Protein AF-A0A3E0H744-F1 (afdb_monomer)

Radius of gyration: 17.04 Å; Cα contacts (8 Å, |Δi|>4): 249; chains: 1; bounding box: 47×37×47 Å

Solvent-accessible surface area (backbone atoms only — not comparable to full-atom values): 10037 Å² total; per-residue (Å²): 136,82,76,80,77,44,77,65,79,74,49,50,83,89,60,49,54,34,39,35,40,23,46,35,68,37,51,41,42,25,54,53,41,42,37,47,74,72,72,43,57,48,67,86,68,14,38,41,73,43,59,45,75,36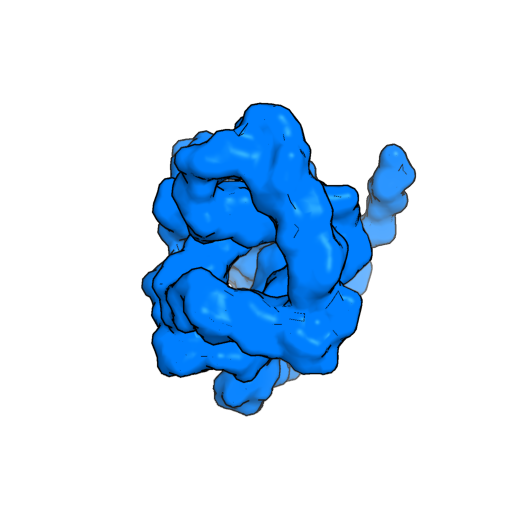,71,89,33,42,48,66,51,44,72,75,43,63,91,42,48,38,36,34,45,42,28,47,91,41,38,69,59,50,50,51,34,35,55,75,54,74,52,59,56,75,32,59,29,88,62,34,68,65,56,44,51,46,65,45,49,32,65,69,52,51,50,50,53,26,50,80,68,73,38,41,70,60,48,56,51,52,45,66,33,84,95,40,47,91,53,60,66,65,61,49,48,50,52,55,37,68,71,38,71,73,49,31,42,52,46,30,35,54,51,47,70,67,44,87,47,77,44,67,41,60,51,54,48,62,73,69,105

Organism: NCBI:txid1045776

Structure (mmCIF, N/CA/C/O backbone):
data_AF-A0A3E0H744-F1
#
_entry.id   AF-A0A3E0H744-F1
#
loop_
_atom_site.group_PDB
_atom_site.id
_atom_site.type_symbol
_atom_site.label_atom_id
_atom_site.label_alt_id
_atom_site.label_comp_id
_atom_site.label_asym_id
_atom_site.label_entity_id
_atom_site.label_seq_id
_atom_site.pdbx_PDB_ins_code
_atom_site.Cartn_x
_atom_site.Cartn_y
_atom_site.Cartn_z
_atom_site.occupancy
_atom_site.B_iso_or_equiv
_atom_site.auth_seq_id
_atom_site.auth_comp_id
_atom_site.auth_asym_id
_atom_site.auth_atom_id
_atom_site.pdbx_PDB_model_num
ATOM 1 N N . MET A 1 1 ? -4.336 21.547 -0.910 1.00 35.50 1 MET A N 1
ATOM 2 C CA . MET A 1 1 ? -5.516 21.685 -0.039 1.00 35.50 1 MET A CA 1
ATOM 3 C C . MET A 1 1 ? -6.537 20.698 -0.571 1.00 35.50 1 MET A C 1
ATOM 5 O O . MET A 1 1 ? -7.281 21.031 -1.480 1.00 35.50 1 MET A O 1
ATOM 9 N N . VAL A 1 2 ? -6.394 19.435 -0.165 1.00 34.59 2 VAL A N 1
ATOM 10 C CA . VAL A 1 2 ? -7.329 18.368 -0.541 1.00 34.59 2 VAL A CA 1
ATOM 11 C C . VAL A 1 2 ? -8.425 18.397 0.511 1.00 34.59 2 VAL A C 1
ATOM 13 O O . VAL A 1 2 ? -8.133 18.572 1.694 1.00 34.59 2 VAL A O 1
ATOM 16 N N . ASP A 1 3 ? -9.651 18.389 0.022 1.00 34.44 3 ASP A N 1
ATOM 17 C CA . ASP A 1 3 ? -10.863 18.762 0.724 1.00 34.44 3 ASP A CA 1
ATOM 18 C C . ASP A 1 3 ? -11.165 17.856 1.921 1.00 34.44 3 ASP A C 1
ATOM 20 O O . ASP A 1 3 ? -10.861 16.666 1.930 1.00 34.44 3 ASP A O 1
ATOM 24 N N . SER A 1 4 ? -11.792 18.458 2.923 1.00 37.69 4 SER A N 1
ATOM 25 C CA . SER A 1 4 ? -12.199 17.859 4.192 1.00 37.69 4 SER A CA 1
ATOM 26 C C . SER A 1 4 ? -13.534 17.123 4.050 1.00 37.69 4 SER A C 1
ATOM 28 O O . SER A 1 4 ? -14.338 17.185 4.977 1.00 37.69 4 SER A O 1
ATOM 30 N N . GLY A 1 5 ? -13.781 16.472 2.902 1.00 40.72 5 GLY A N 1
ATOM 31 C CA . GLY A 1 5 ? -14.849 15.475 2.777 1.00 40.72 5 GLY A CA 1
ATOM 32 C C . GLY A 1 5 ? -14.585 14.441 3.860 1.00 40.72 5 GLY A C 1
ATOM 33 O O . GLY A 1 5 ? -13.510 13.835 3.879 1.00 40.72 5 GLY A O 1
ATOM 34 N N . SER A 1 6 ? -15.421 14.464 4.892 1.00 56.34 6 SER A N 1
ATOM 35 C CA . SER A 1 6 ? -14.963 14.202 6.250 1.00 56.34 6 SER A CA 1
ATOM 36 C C . SER A 1 6 ? -14.603 12.733 6.383 1.00 56.34 6 SER A C 1
ATOM 38 O O . SER A 1 6 ? -15.263 11.869 5.823 1.00 56.34 6 SER A O 1
ATOM 40 N N . VAL A 1 7 ? -13.598 12.428 7.197 1.00 58.78 7 VAL A N 1
ATOM 41 C CA . VAL A 1 7 ? -13.390 11.076 7.741 1.00 58.78 7 VAL A CA 1
ATOM 42 C C . VAL A 1 7 ? -14.719 10.483 8.237 1.00 58.78 7 VAL A C 1
ATOM 44 O O . VAL A 1 7 ? -14.931 9.286 8.113 1.00 58.78 7 VAL A O 1
ATOM 47 N N . ASP A 1 8 ? -15.622 11.335 8.734 1.00 58.66 8 ASP A N 1
ATOM 48 C CA . ASP A 1 8 ? -16.965 10.966 9.184 1.00 58.66 8 ASP A CA 1
ATOM 49 C C . ASP A 1 8 ? -17.905 10.512 8.050 1.00 58.66 8 ASP A C 1
ATOM 51 O O . ASP A 1 8 ? -18.779 9.695 8.302 1.00 58.66 8 ASP A O 1
ATOM 55 N N . ASP A 1 9 ? -17.725 10.972 6.806 1.00 67.81 9 ASP A N 1
ATOM 56 C CA . ASP A 1 9 ? -18.576 10.576 5.669 1.00 67.81 9 ASP A CA 1
ATOM 57 C C . ASP A 1 9 ? -18.296 9.130 5.218 1.00 67.81 9 ASP A C 1
ATOM 59 O O . ASP A 1 9 ? -19.135 8.494 4.583 1.00 67.81 9 ASP A O 1
ATOM 63 N N . LEU A 1 10 ? -17.108 8.608 5.545 1.00 72.50 10 LEU A N 1
ATOM 64 C CA . LEU A 1 10 ? -16.707 7.221 5.284 1.00 72.50 10 LEU A CA 1
ATOM 65 C C . LEU A 1 10 ? -17.071 6.274 6.434 1.00 72.50 10 LEU A C 1
ATOM 67 O O . LEU A 1 10 ? -17.021 5.058 6.257 1.00 72.50 10 LEU A O 1
ATOM 71 N N . LEU A 1 11 ? -17.392 6.814 7.612 1.00 84.38 11 LEU A N 1
ATOM 72 C CA . LEU A 1 11 ? -17.587 6.046 8.836 1.00 84.38 11 LEU A CA 1
ATOM 73 C C . LEU A 1 11 ? -19.053 6.056 9.247 1.00 84.38 11 LEU A C 1
ATOM 75 O O . LEU A 1 11 ? -19.547 6.989 9.877 1.00 84.38 11 LEU A O 1
ATOM 79 N N . ASP A 1 12 ? -19.729 4.951 8.972 1.00 87.88 12 ASP A N 1
ATOM 80 C CA . ASP A 1 12 ? -21.012 4.663 9.595 1.00 87.88 12 ASP A CA 1
ATOM 81 C C . ASP A 1 12 ? -20.758 4.181 11.031 1.00 87.88 12 ASP A C 1
ATOM 83 O O . ASP A 1 12 ? -20.138 3.135 11.227 1.00 87.88 12 ASP A O 1
ATOM 87 N N . ARG A 1 13 ? -21.196 4.941 12.043 1.00 84.88 13 ARG A N 1
ATOM 88 C CA . ARG A 1 13 ? -20.961 4.600 13.459 1.00 84.88 13 ARG A CA 1
ATOM 89 C C . ARG A 1 13 ? -21.662 3.318 13.906 1.00 84.88 13 ARG A C 1
ATOM 91 O O . ARG A 1 13 ? -21.194 2.705 14.862 1.00 84.88 13 ARG A O 1
ATOM 98 N N . ASP A 1 14 ? -22.731 2.918 13.226 1.00 86.00 14 ASP A N 1
ATOM 99 C CA . ASP A 1 14 ? -23.487 1.714 13.567 1.00 86.00 14 ASP A CA 1
ATOM 100 C C . ASP A 1 14 ? -22.965 0.486 12.803 1.00 86.00 14 ASP A C 1
ATOM 102 O O . ASP A 1 14 ? -23.022 -0.633 13.320 1.00 86.00 14 ASP A O 1
ATOM 106 N N . ALA A 1 15 ? -22.419 0.677 11.595 1.00 90.62 15 ALA A N 1
ATOM 107 C CA . ALA A 1 15 ? -21.918 -0.419 10.758 1.00 90.62 15 ALA A CA 1
ATOM 108 C C . ALA A 1 15 ? -20.392 -0.631 10.823 1.00 90.62 15 ALA A C 1
ATOM 110 O O . ALA A 1 15 ? -19.914 -1.747 10.598 1.00 90.62 15 ALA A O 1
ATOM 111 N N . THR A 1 16 ? -19.608 0.404 11.138 1.00 95.06 16 THR A N 1
ATOM 112 C CA . THR A 1 16 ? -18.140 0.323 11.148 1.00 95.06 16 THR A CA 1
ATOM 113 C C . THR A 1 16 ? -17.639 -0.321 12.433 1.00 95.06 16 THR A C 1
ATOM 115 O O . THR A 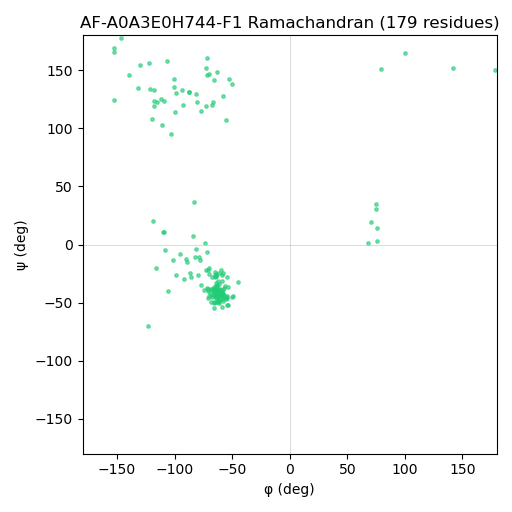1 16 ? -17.869 0.163 13.539 1.00 95.06 16 THR A O 1
ATOM 118 N N . ARG A 1 17 ? -16.887 -1.410 12.281 1.00 93.88 17 ARG A N 1
ATOM 119 C CA . ARG A 1 17 ? -16.310 -2.205 13.371 1.00 93.88 17 ARG A CA 1
ATOM 120 C C . ARG A 1 17 ? -14.810 -1.974 13.504 1.00 93.88 17 ARG A C 1
ATOM 122 O O . ARG A 1 17 ? -14.300 -1.911 14.624 1.00 93.88 17 ARG A O 1
ATOM 129 N N . VAL A 1 18 ? -14.111 -1.861 12.374 1.00 95.56 18 VAL A N 1
ATOM 130 C CA . VAL A 1 18 ? -12.652 -1.719 12.310 1.00 95.56 18 VAL A CA 1
ATOM 131 C C . VAL A 1 18 ? -12.285 -0.576 11.374 1.00 95.56 18 VAL A C 1
ATOM 133 O O . VAL A 1 18 ? -12.802 -0.492 10.262 1.00 95.56 18 VAL A O 1
ATOM 136 N N . VAL A 1 19 ? -11.351 0.272 11.804 1.00 95.75 19 VAL A N 1
ATOM 137 C CA . VAL A 1 19 ? -10.722 1.270 10.935 1.00 95.75 19 VAL A CA 1
ATOM 138 C C . VAL A 1 19 ? -9.242 0.940 10.794 1.00 95.75 19 VAL A C 1
ATOM 140 O O . VAL A 1 19 ? -8.517 0.858 11.787 1.00 95.75 19 VAL A O 1
ATOM 143 N N . VAL A 1 20 ? -8.795 0.756 9.555 1.00 96.81 20 VAL A N 1
ATOM 144 C CA . VAL A 1 20 ? -7.390 0.534 9.214 1.00 96.81 20 VAL A CA 1
ATOM 145 C C . VAL A 1 20 ? -6.797 1.844 8.716 1.00 96.81 20 VAL A C 1
ATOM 147 O O . VAL A 1 20 ? -7.173 2.339 7.657 1.00 96.81 20 VAL A O 1
ATOM 150 N N . LEU A 1 21 ? -5.858 2.403 9.468 1.00 95.56 21 LEU A N 1
ATOM 151 C CA . LEU A 1 21 ? -5.129 3.604 9.081 1.00 95.56 21 LEU A CA 1
ATOM 152 C C . LEU A 1 21 ? -3.988 3.236 8.131 1.00 95.56 21 LEU A C 1
ATOM 154 O O . LEU A 1 21 ? -3.183 2.352 8.433 1.00 95.56 21 LEU A O 1
ATOM 158 N N . VAL A 1 22 ? -3.908 3.938 7.004 1.00 95.69 22 VAL A N 1
ATOM 159 C CA . VAL A 1 22 ? -2.837 3.780 6.009 1.00 95.69 22 VAL A CA 1
ATOM 160 C C . VAL A 1 22 ? -2.246 5.141 5.646 1.00 95.69 22 VAL A C 1
ATOM 162 O O . VAL A 1 22 ? -2.931 6.158 5.780 1.00 95.69 22 VAL A O 1
ATOM 165 N N . GLU A 1 23 ? -0.992 5.202 5.191 1.00 91.12 23 GLU A N 1
ATOM 166 C CA . GLU A 1 23 ? -0.334 6.481 4.883 1.00 91.12 23 GLU A CA 1
ATOM 167 C C . GLU A 1 23 ? -1.064 7.215 3.749 1.00 91.12 23 GLU A C 1
ATOM 169 O O . GLU A 1 23 ? -1.406 8.401 3.875 1.00 91.12 23 GLU A O 1
ATOM 174 N N . GLY A 1 24 ? -1.358 6.494 2.661 1.00 92.31 24 GLY A N 1
ATOM 175 C CA . GLY A 1 24 ? -1.934 7.069 1.453 1.00 92.31 24 GLY A CA 1
ATOM 176 C C . GLY A 1 24 ? -2.897 6.164 0.684 1.00 92.31 24 GLY A C 1
ATOM 177 O O . GLY A 1 24 ? -3.145 5.006 1.001 1.00 92.31 24 GLY A O 1
ATOM 178 N N . ILE A 1 25 ? -3.442 6.727 -0.396 1.00 94.44 25 ILE A N 1
ATOM 179 C CA . ILE A 1 25 ? -4.429 6.054 -1.257 1.00 94.44 25 ILE A CA 1
ATOM 180 C C . ILE A 1 25 ? -3.815 4.832 -1.969 1.00 94.44 25 ILE A C 1
ATOM 182 O O . ILE A 1 25 ? -4.527 3.883 -2.278 1.00 94.44 25 ILE A O 1
ATOM 186 N N . SER A 1 26 ? -2.501 4.815 -2.229 1.00 95.81 26 SER A N 1
ATOM 187 C CA . SER A 1 26 ? -1.825 3.633 -2.795 1.00 95.81 26 SER A CA 1
ATOM 188 C C . SER A 1 26 ? -1.960 2.420 -1.889 1.00 95.81 26 SER A C 1
ATOM 190 O O . SER A 1 26 ? -2.240 1.323 -2.366 1.00 95.81 26 SER A O 1
ATOM 192 N N . ASP A 1 27 ? -1.823 2.638 -0.589 1.00 96.69 27 ASP A N 1
ATOM 193 C CA . ASP A 1 27 ? -1.840 1.577 0.406 1.00 96.69 27 ASP A CA 1
ATOM 194 C C . ASP A 1 27 ? -3.264 1.081 0.611 1.00 96.69 27 ASP A C 1
ATOM 196 O O . ASP A 1 27 ? -3.491 -0.125 0.657 1.00 96.69 27 ASP A O 1
ATOM 200 N N . GLN A 1 28 ? -4.236 2.001 0.612 1.00 97.44 28 GLN A N 1
ATOM 201 C CA . GLN A 1 28 ? -5.653 1.647 0.569 1.00 97.44 28 GLN A CA 1
ATOM 202 C C . GLN A 1 28 ? -5.948 0.724 -0.616 1.00 97.44 28 GLN A C 1
ATOM 204 O O . GLN A 1 28 ? -6.498 -0.361 -0.433 1.00 97.44 28 GLN A O 1
ATOM 209 N N . VAL A 1 29 ? -5.526 1.122 -1.820 1.00 98.00 29 VAL A N 1
ATOM 210 C CA . VAL A 1 29 ? -5.734 0.331 -3.038 1.00 98.00 29 VAL A CA 1
ATOM 211 C C . VAL A 1 29 ? -5.094 -1.051 -2.920 1.00 98.00 29 VAL A C 1
ATOM 213 O O . VAL A 1 29 ? -5.701 -2.031 -3.352 1.00 98.00 29 VAL A O 1
ATOM 216 N N . ALA A 1 30 ? -3.893 -1.156 -2.349 1.00 98.12 30 ALA A N 1
ATOM 217 C CA . ALA A 1 30 ? -3.235 -2.441 -2.137 1.00 98.12 30 ALA A CA 1
ATOM 218 C C . ALA A 1 30 ? -4.024 -3.327 -1.156 1.00 98.12 30 ALA A C 1
ATOM 220 O O . ALA A 1 30 ? -4.341 -4.469 -1.489 1.00 98.12 30 ALA A O 1
ATOM 221 N N . VAL A 1 31 ? -4.418 -2.802 0.008 1.00 98.38 31 VAL A N 1
ATOM 222 C CA . VAL A 1 31 ? -5.174 -3.562 1.020 1.00 98.38 31 VAL A CA 1
ATOM 223 C C . VAL A 1 31 ? -6.519 -4.042 0.471 1.00 98.38 31 VAL A C 1
ATOM 225 O O . VAL A 1 31 ? -6.834 -5.228 0.574 1.00 98.38 31 VAL A O 1
ATOM 228 N N . GLU A 1 32 ? -7.285 -3.160 -0.173 1.00 98.25 32 GLU A N 1
ATOM 229 C CA . GLU A 1 32 ? -8.580 -3.505 -0.775 1.00 98.25 32 GLU A CA 1
ATOM 230 C C . GLU A 1 32 ? -8.430 -4.532 -1.904 1.00 98.25 32 GLU A C 1
ATOM 232 O O . GLU A 1 32 ? -9.208 -5.483 -1.997 1.00 98.25 32 GLU A O 1
ATOM 237 N N . THR A 1 33 ? -7.403 -4.380 -2.749 1.00 98.50 33 THR A N 1
ATOM 238 C CA . THR A 1 33 ? -7.120 -5.339 -3.828 1.00 98.50 33 THR A CA 1
ATOM 239 C C . THR A 1 33 ? -6.786 -6.713 -3.263 1.00 98.50 33 THR A C 1
ATOM 241 O O . THR A 1 33 ? -7.268 -7.724 -3.777 1.00 98.50 33 THR A O 1
ATOM 244 N N . LEU A 1 34 ? -5.986 -6.763 -2.197 1.00 98.31 34 LEU A N 1
ATOM 245 C CA . LEU A 1 34 ? -5.625 -8.020 -1.562 1.00 98.31 34 LEU A CA 1
ATOM 246 C C . LEU A 1 34 ? -6.839 -8.682 -0.898 1.00 98.31 34 LEU A C 1
ATOM 248 O O . LEU A 1 34 ? -7.063 -9.872 -1.101 1.00 98.31 34 LEU A O 1
ATOM 252 N N . ALA A 1 35 ? -7.655 -7.924 -0.164 1.00 98.00 35 ALA A N 1
ATOM 253 C CA . ALA A 1 35 ? -8.873 -8.444 0.453 1.00 98.00 35 ALA A CA 1
ATOM 254 C C . ALA A 1 35 ? -9.840 -9.023 -0.594 1.00 98.00 35 ALA A C 1
ATOM 256 O O . ALA A 1 35 ? -10.273 -10.170 -0.464 1.00 98.00 35 ALA A O 1
ATOM 257 N N . ALA A 1 36 ? -10.082 -8.293 -1.688 1.00 97.44 36 ALA A N 1
ATOM 258 C CA . ALA A 1 36 ? -10.923 -8.763 -2.787 1.00 97.44 36 ALA A CA 1
ATOM 259 C C . ALA A 1 36 ? -10.374 -10.046 -3.435 1.00 97.44 36 ALA A C 1
ATOM 261 O O . ALA A 1 36 ? -11.138 -10.957 -3.755 1.00 97.44 36 ALA A O 1
ATOM 262 N N . ARG A 1 37 ? -9.046 -10.167 -3.577 1.00 95.75 37 ARG A N 1
ATOM 263 C CA . ARG A 1 37 ? -8.397 -11.397 -4.059 1.00 95.75 37 ARG A CA 1
ATOM 264 C C . ARG A 1 37 ? -8.646 -12.592 -3.130 1.00 95.75 37 ARG A C 1
ATOM 266 O O . ARG A 1 37 ? -8.743 -13.719 -3.608 1.00 95.75 37 ARG A O 1
ATOM 273 N N . HIS A 1 38 ? -8.793 -12.349 -1.830 1.00 95.56 38 HIS A N 1
ATOM 274 C CA . HIS A 1 38 ? -9.191 -13.355 -0.842 1.00 95.56 38 HIS A CA 1
ATOM 275 C C . HIS A 1 38 ? -10.712 -13.565 -0.743 1.00 95.56 38 HIS A C 1
ATOM 277 O O . HIS A 1 38 ? -11.163 -14.297 0.136 1.00 95.56 38 HIS A O 1
ATOM 283 N N . GLY A 1 39 ? -11.505 -12.952 -1.629 1.00 96.94 39 GLY A N 1
ATOM 284 C CA . GLY A 1 39 ? -12.965 -13.056 -1.616 1.00 96.94 39 GLY A CA 1
ATOM 285 C C . GLY A 1 39 ? -13.627 -12.324 -0.448 1.00 96.94 39 GLY A C 1
ATOM 286 O O . GLY A 1 39 ? -14.768 -12.637 -0.115 1.00 96.94 39 GLY A O 1
ATOM 287 N N . ARG A 1 40 ? -12.917 -11.381 0.183 1.00 97.50 40 ARG A N 1
ATOM 288 C CA . ARG A 1 40 ? -13.422 -10.569 1.293 1.00 97.50 40 ARG A CA 1
ATOM 289 C C . ARG A 1 40 ? -14.001 -9.260 0.780 1.00 97.50 40 ARG A C 1
ATOM 291 O O . ARG A 1 40 ? -13.360 -8.558 -0.005 1.00 97.50 40 ARG A O 1
ATOM 298 N N . ASP A 1 41 ? -15.186 -8.925 1.271 1.00 96.44 41 ASP A N 1
ATOM 299 C CA . ASP A 1 41 ? -15.802 -7.614 1.092 1.00 96.44 41 ASP A CA 1
ATOM 300 C C . ASP A 1 41 ? -15.642 -6.841 2.401 1.00 96.44 41 ASP A C 1
ATOM 302 O O . ASP A 1 41 ? -16.424 -6.991 3.338 1.00 96.44 41 ASP A O 1
ATOM 306 N N . LEU A 1 42 ? -14.587 -6.026 2.466 1.00 96.38 42 LEU A N 1
ATOM 307 C CA . LEU A 1 42 ? -14.240 -5.268 3.667 1.00 96.38 42 LEU A CA 1
ATOM 308 C C . LEU A 1 42 ? -15.384 -4.357 4.130 1.00 96.38 42 LEU A C 1
ATOM 310 O O . LEU A 1 42 ? -15.631 -4.258 5.329 1.00 96.38 42 LEU A O 1
ATOM 314 N N . ALA A 1 43 ? -16.124 -3.744 3.202 1.00 93.94 43 ALA A N 1
ATOM 315 C CA . ALA A 1 43 ? -17.238 -2.874 3.559 1.00 93.94 43 ALA A CA 1
ATOM 316 C C . ALA A 1 43 ? -18.383 -3.678 4.193 1.00 93.94 43 ALA A C 1
ATOM 318 O O . ALA A 1 43 ? -18.905 -3.282 5.236 1.00 93.94 43 ALA A O 1
ATOM 319 N N . ALA A 1 44 ? -18.724 -4.840 3.623 1.00 95.12 44 ALA A N 1
ATOM 320 C CA . ALA A 1 44 ? -19.719 -5.746 4.205 1.00 95.12 44 ALA A CA 1
ATOM 321 C C . ALA A 1 44 ? -19.279 -6.332 5.563 1.00 95.12 44 ALA A C 1
ATOM 323 O O . ALA A 1 44 ? -20.118 -6.671 6.399 1.00 95.12 44 ALA A O 1
ATOM 324 N N . GLU A 1 45 ? -17.971 -6.425 5.805 1.00 96.19 45 GLU A N 1
ATOM 325 C CA . GLU A 1 45 ? -17.381 -6.842 7.083 1.00 96.19 45 GLU A CA 1
ATOM 326 C C . GLU A 1 45 ? -17.303 -5.700 8.123 1.00 96.19 45 GLU A C 1
ATOM 328 O O . GLU A 1 45 ? -16.930 -5.933 9.277 1.00 96.19 45 GLU A O 1
ATOM 333 N N . GLY A 1 46 ? -17.694 -4.473 7.754 1.00 96.38 46 GLY A N 1
ATOM 334 C CA . GLY A 1 46 ? -17.630 -3.292 8.621 1.00 96.38 46 GLY A CA 1
ATOM 335 C C . GLY A 1 46 ? -16.209 -2.747 8.792 1.00 96.38 46 GLY A C 1
ATOM 336 O O . GLY A 1 46 ? -15.863 -2.232 9.857 1.00 96.38 46 GLY A O 1
ATOM 337 N N . VAL A 1 47 ? -15.364 -2.902 7.775 1.00 97.38 47 VAL A N 1
ATOM 338 C CA . VAL A 1 47 ? -13.957 -2.494 7.771 1.00 97.38 47 VAL A CA 1
ATOM 339 C C . VAL A 1 47 ? -13.782 -1.302 6.839 1.00 97.38 47 VAL A C 1
ATOM 341 O O . VAL A 1 47 ? -14.071 -1.382 5.646 1.00 97.38 47 VAL A O 1
ATOM 344 N N . VAL A 1 48 ? -13.251 -0.206 7.376 1.00 97.00 48 VAL A N 1
ATOM 345 C CA . VAL A 1 48 ? -12.942 1.006 6.609 1.00 97.00 48 VAL A CA 1
ATOM 346 C C . VAL A 1 48 ? -11.433 1.189 6.535 1.00 97.00 48 VAL A C 1
ATOM 348 O O . VAL A 1 48 ? -10.755 1.243 7.561 1.00 97.00 48 VAL A O 1
ATOM 351 N N . ILE A 1 49 ? -10.898 1.306 5.319 1.00 96.50 49 ILE A N 1
ATOM 352 C CA . ILE A 1 49 ? -9.494 1.655 5.092 1.00 96.50 49 ILE A CA 1
ATOM 353 C C . ILE A 1 49 ? -9.392 3.173 4.920 1.00 96.50 49 ILE A C 1
ATOM 355 O O . ILE A 1 49 ? -10.006 3.740 4.018 1.00 96.50 49 ILE A O 1
ATOM 359 N N . LEU A 1 50 ? -8.632 3.836 5.790 1.00 94.94 50 LEU A N 1
ATOM 360 C CA . LEU A 1 50 ? -8.577 5.292 5.885 1.00 94.94 50 LEU A CA 1
ATOM 361 C C . LEU A 1 50 ? -7.160 5.828 5.615 1.00 94.94 50 LEU A C 1
ATOM 363 O O . LEU A 1 50 ? -6.290 5.717 6.485 1.00 94.94 50 LEU A O 1
ATOM 367 N N . PRO A 1 51 ? -6.923 6.474 4.457 1.00 93.06 51 PRO A N 1
ATOM 368 C CA . PRO A 1 51 ? -5.695 7.222 4.199 1.00 93.06 51 PRO A CA 1
ATOM 369 C C . PRO A 1 51 ? -5.581 8.453 5.105 1.00 93.06 51 PRO A C 1
ATOM 371 O O . PRO A 1 51 ? -6.443 9.333 5.072 1.00 93.06 51 PRO A O 1
ATOM 374 N N . VAL A 1 52 ? -4.503 8.554 5.887 1.00 89.06 52 VAL A N 1
ATOM 375 C CA . VAL A 1 52 ? -4.304 9.661 6.847 1.00 89.06 52 VAL A CA 1
ATOM 376 C C . VAL A 1 52 ? -3.453 10.815 6.307 1.00 89.06 52 VAL A C 1
ATOM 378 O O . VAL A 1 52 ? -3.361 11.862 6.950 1.00 89.06 52 VAL A O 1
ATOM 381 N N . GLY A 1 53 ? -2.851 10.658 5.122 1.00 79.12 53 GLY A N 1
ATOM 382 C CA . GLY A 1 53 ? -2.053 11.701 4.472 1.00 79.12 53 GLY A CA 1
ATOM 383 C C . GLY A 1 53 ? -0.673 11.912 5.106 1.00 79.12 53 GLY A C 1
ATOM 384 O O . GLY A 1 53 ? -0.197 13.049 5.148 1.00 79.12 53 GLY A O 1
ATOM 385 N N . GLY A 1 54 ? -0.052 10.833 5.599 1.00 69.56 54 GLY A N 1
ATOM 386 C CA . GLY A 1 54 ? 1.280 10.816 6.224 1.00 69.56 54 GLY A CA 1
ATOM 387 C C . GLY A 1 54 ? 1.286 10.807 7.761 1.00 69.56 54 GLY A C 1
ATOM 388 O O . GLY A 1 54 ? 0.292 11.156 8.412 1.00 69.56 54 GLY A O 1
ATOM 389 N N . ALA A 1 55 ? 2.438 10.476 8.366 1.00 64.06 55 ALA A N 1
ATOM 390 C CA . ALA A 1 55 ? 2.592 10.339 9.825 1.00 64.06 55 ALA A CA 1
ATOM 391 C C . ALA A 1 55 ? 2.156 11.560 10.651 1.00 64.06 55 ALA A C 1
ATOM 393 O O . ALA A 1 55 ? 1.723 11.418 11.793 1.00 64.06 55 ALA A O 1
ATOM 394 N N . HIS A 1 56 ? 2.225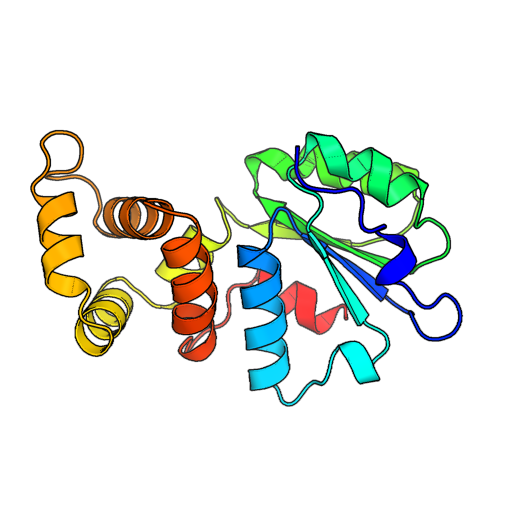 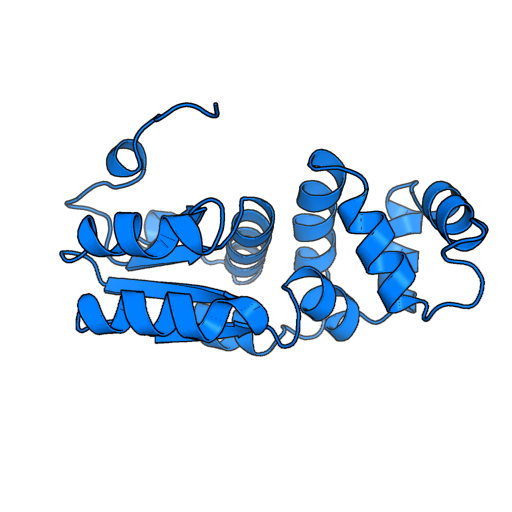12.774 10.101 1.00 67.00 56 HIS A N 1
ATOM 395 C CA . HIS A 1 56 ? 1.827 13.985 10.829 1.00 67.00 56 HIS A CA 1
ATOM 396 C C . HIS A 1 56 ? 0.304 14.076 11.054 1.00 67.00 56 HIS A C 1
ATOM 398 O O . HIS A 1 56 ? -0.139 14.781 11.963 1.00 67.00 56 HIS A O 1
ATOM 404 N N . GLY A 1 57 ? -0.498 13.348 10.266 1.00 76.06 57 GLY A N 1
ATOM 405 C CA . GLY A 1 57 ? -1.952 13.271 10.416 1.00 76.06 57 GLY A CA 1
ATOM 406 C C . GLY A 1 57 ? -2.416 12.206 11.411 1.00 76.06 57 GLY A C 1
ATOM 407 O O . GLY A 1 57 ? -3.463 12.381 12.039 1.00 76.06 57 GLY A O 1
ATOM 408 N N . VAL A 1 58 ? -1.636 11.134 11.607 1.00 86.19 58 VAL A N 1
ATOM 409 C CA . VAL A 1 58 ? -2.099 9.907 12.284 1.00 86.19 58 VAL A CA 1
ATOM 410 C C . VAL A 1 58 ? -2.689 10.176 13.668 1.00 86.19 58 VAL A C 1
ATOM 412 O O . VAL A 1 58 ? -3.789 9.724 13.971 1.00 86.19 58 VAL A O 1
ATOM 415 N N . ARG A 1 59 ? -2.038 11.021 14.476 1.00 87.62 59 ARG A N 1
ATOM 416 C CA . ARG A 1 59 ? -2.500 11.355 15.831 1.00 87.62 59 ARG A CA 1
ATOM 417 C C . ARG A 1 59 ? -3.879 12.016 15.840 1.00 87.62 59 ARG A C 1
ATOM 419 O O . ARG A 1 59 ? -4.716 11.675 16.670 1.00 87.62 59 ARG A O 1
ATOM 426 N N . ARG A 1 60 ? -4.129 12.943 14.910 1.00 87.12 60 ARG A N 1
ATOM 427 C CA . ARG A 1 60 ? -5.427 13.626 14.776 1.00 87.12 60 ARG A CA 1
ATOM 428 C C . ARG A 1 60 ? -6.532 12.636 14.420 1.00 87.12 60 ARG A C 1
ATOM 430 O O . ARG A 1 60 ? -7.639 12.773 14.929 1.00 87.12 60 ARG A O 1
ATOM 437 N N . HIS A 1 61 ? -6.243 11.683 13.537 1.00 89.31 61 HIS A N 1
ATOM 438 C CA . HIS A 1 61 ? -7.208 10.654 13.156 1.00 89.31 61 HIS A CA 1
ATOM 439 C C . HIS A 1 61 ? -7.480 9.707 14.323 1.00 89.31 61 HIS A C 1
ATOM 441 O O . HIS A 1 61 ? -8.634 9.544 14.697 1.00 89.31 61 HIS A O 1
ATOM 447 N N . VAL A 1 62 ? -6.439 9.187 14.976 1.00 89.88 62 VAL A N 1
ATOM 448 C CA . VAL A 1 62 ? -6.581 8.284 16.127 1.00 89.88 62 VAL A CA 1
ATOM 449 C C . VAL A 1 62 ? -7.450 8.895 17.236 1.00 89.88 62 VAL A C 1
ATOM 451 O O . VAL A 1 62 ? -8.387 8.253 17.701 1.00 89.88 62 VAL A O 1
ATOM 454 N N . GLN A 1 63 ? -7.228 10.163 17.598 1.00 89.12 63 GLN A N 1
ATOM 455 C CA . GLN A 1 63 ? -8.022 10.852 18.629 1.00 89.12 63 GLN A CA 1
ATOM 456 C C . GLN A 1 63 ? -9.518 10.972 18.302 1.00 89.12 63 GLN A C 1
ATOM 458 O O . GLN A 1 63 ? -10.332 11.119 19.209 1.00 89.12 63 GLN A O 1
ATOM 463 N N . ARG A 1 64 ? -9.893 10.932 17.020 1.00 88.19 64 ARG A N 1
ATOM 464 C CA . ARG A 1 64 ? -11.293 11.019 16.573 1.00 88.19 64 ARG A CA 1
ATOM 465 C C . ARG A 1 64 ? -11.973 9.661 16.465 1.00 88.19 64 ARG A C 1
ATOM 467 O O . ARG A 1 64 ? -13.188 9.610 16.318 1.00 88.19 64 ARG A O 1
ATOM 474 N N . LEU A 1 65 ? -11.192 8.586 16.522 1.00 90.19 65 LEU A N 1
ATOM 475 C CA . LEU A 1 65 ? -11.631 7.227 16.223 1.00 90.19 65 LEU A CA 1
ATOM 476 C C . LEU A 1 65 ? -11.486 6.287 17.425 1.00 90.19 65 LEU A C 1
ATOM 478 O O . LEU A 1 65 ? -11.469 5.074 17.258 1.00 90.19 65 LEU A O 1
ATOM 482 N N . LEU A 1 66 ? -11.401 6.846 18.635 1.00 88.50 66 LEU A N 1
ATOM 483 C CA . LEU A 1 66 ? -11.246 6.098 19.889 1.00 88.50 66 LEU A CA 1
ATOM 484 C C . LEU A 1 66 ? -12.393 5.111 20.162 1.00 88.50 66 LEU A C 1
ATOM 486 O O . LEU A 1 66 ? -12.211 4.154 20.911 1.00 88.50 66 LEU A O 1
ATOM 490 N N . ASP A 1 67 ? -13.553 5.338 19.546 1.00 87.81 67 ASP A N 1
ATOM 491 C CA . ASP A 1 67 ? -14.730 4.474 19.661 1.00 87.81 67 ASP A CA 1
ATOM 492 C C . ASP A 1 67 ? -14.625 3.203 18.794 1.00 87.81 67 ASP A C 1
ATOM 494 O O . ASP A 1 67 ? -15.405 2.268 18.975 1.00 87.81 67 ASP A O 1
ATOM 498 N N . PHE A 1 68 ? -13.663 3.144 17.866 1.00 90.69 68 PHE A N 1
ATOM 499 C CA . PHE A 1 68 ? -13.488 2.037 16.926 1.00 90.69 68 PHE A CA 1
ATOM 500 C C . PHE A 1 68 ? -12.287 1.159 17.284 1.00 90.69 68 PHE A C 1
ATOM 502 O O . PHE A 1 68 ? -11.327 1.587 17.930 1.00 90.69 68 PHE A O 1
ATOM 509 N N . ARG A 1 69 ? -12.294 -0.090 16.804 1.00 93.50 69 ARG A N 1
ATOM 510 C CA . ARG A 1 69 ? -11.078 -0.909 16.789 1.00 93.50 69 ARG A CA 1
ATOM 511 C C . ARG A 1 69 ? -10.147 -0.368 15.707 1.00 93.50 69 ARG A C 1
ATOM 513 O O . ARG A 1 69 ? -10.504 -0.377 14.531 1.00 93.50 69 ARG A O 1
ATOM 520 N N . LEU A 1 70 ? -8.960 0.072 16.106 1.00 94.81 70 LEU A N 1
ATOM 521 C CA . LEU A 1 70 ? -7.972 0.626 15.186 1.00 94.81 70 LEU A CA 1
ATOM 522 C C . LEU A 1 70 ? -6.901 -0.405 14.841 1.00 94.81 70 LEU A C 1
ATOM 524 O O . LEU A 1 70 ? -6.361 -1.075 15.720 1.00 94.81 70 LEU A O 1
ATOM 528 N N . LEU A 1 71 ? -6.571 -0.482 13.559 1.00 97.00 71 LEU A N 1
ATOM 529 C CA . LEU A 1 71 ? -5.366 -1.119 13.039 1.00 97.00 71 LEU A CA 1
ATOM 530 C C . LEU A 1 71 ? -4.595 -0.069 12.238 1.00 97.00 71 LEU A C 1
ATOM 532 O O . LEU A 1 71 ? -5.186 0.891 11.743 1.00 97.00 71 LEU A O 1
ATOM 536 N N . ALA A 1 72 ? -3.291 -0.242 12.080 1.00 96.12 72 ALA A N 1
ATOM 537 C CA . ALA A 1 72 ? -2.500 0.611 11.204 1.00 96.12 72 ALA A CA 1
ATOM 538 C C . ALA A 1 72 ? -1.467 -0.204 10.434 1.00 96.12 72 ALA A C 1
ATOM 540 O O . ALA A 1 72 ? -0.896 -1.151 10.974 1.00 96.12 72 ALA A O 1
ATOM 541 N N . ILE A 1 73 ? -1.193 0.199 9.198 1.00 96.81 73 ILE A N 1
ATOM 542 C CA . ILE A 1 73 ? -0.001 -0.218 8.462 1.00 96.81 73 ILE A CA 1
ATOM 543 C C . ILE A 1 73 ? 0.802 1.025 8.082 1.00 96.81 73 ILE A C 1
ATOM 545 O O . ILE A 1 73 ? 0.227 2.027 7.655 1.00 96.81 73 ILE A O 1
ATOM 549 N N . CYS A 1 74 ? 2.116 0.987 8.294 1.00 95.88 74 CYS A N 1
ATOM 550 C CA . CYS A 1 74 ? 2.990 2.124 8.018 1.00 95.88 74 CYS A CA 1
ATOM 551 C C . CYS A 1 74 ? 4.422 1.707 7.684 1.00 95.88 74 CYS A C 1
ATOM 553 O O . CYS A 1 74 ? 4.848 0.578 7.931 1.00 95.88 74 CYS A O 1
ATOM 555 N N . ASP A 1 75 ? 5.189 2.671 7.201 1.00 95.50 75 ASP A N 1
ATOM 556 C CA . ASP A 1 75 ? 6.605 2.527 6.892 1.00 95.50 75 ASP A CA 1
ATOM 557 C C . ASP A 1 75 ? 7.466 2.449 8.163 1.00 95.50 75 ASP A C 1
ATOM 559 O O . ASP A 1 75 ? 7.148 3.054 9.195 1.00 95.50 75 ASP A O 1
ATOM 563 N N . ALA A 1 76 ? 8.617 1.768 8.094 1.00 96.19 76 ALA A N 1
ATOM 564 C CA . ALA A 1 76 ? 9.555 1.671 9.219 1.00 96.19 76 ALA A CA 1
ATOM 565 C C . ALA A 1 76 ? 10.007 3.042 9.745 1.00 96.19 76 ALA A C 1
ATOM 567 O O . ALA A 1 76 ? 10.164 3.228 10.954 1.00 96.19 76 ALA A O 1
ATOM 568 N N . GLY A 1 77 ? 10.176 4.023 8.851 1.00 94.06 77 GLY A N 1
ATOM 569 C CA . GLY A 1 77 ? 10.538 5.394 9.226 1.00 94.06 77 GLY A CA 1
ATOM 570 C C . GLY A 1 77 ? 9.469 6.104 10.067 1.00 94.06 77 GLY A C 1
ATOM 571 O O . GLY A 1 77 ? 9.794 6.968 10.885 1.00 94.06 77 GLY A O 1
ATOM 572 N N . GLU A 1 78 ? 8.204 5.711 9.914 1.00 93.06 78 GLU A N 1
ATOM 573 C CA . GLU A 1 78 ? 7.047 6.318 10.578 1.00 93.06 78 GLU A CA 1
ATOM 574 C C . GLU A 1 78 ? 6.547 5.516 11.790 1.00 93.06 78 GLU A C 1
ATOM 576 O O . GLU A 1 78 ? 5.798 6.049 12.614 1.00 93.06 78 GLU A O 1
ATOM 581 N N . ALA A 1 79 ? 7.001 4.267 11.947 1.00 94.06 79 ALA A N 1
ATOM 582 C CA . ALA A 1 79 ? 6.512 3.318 12.947 1.00 94.06 79 ALA A CA 1
ATOM 583 C C . ALA A 1 79 ? 6.437 3.899 14.364 1.00 94.06 79 ALA A C 1
ATOM 585 O O . ALA A 1 79 ? 5.422 3.748 15.041 1.00 94.06 79 ALA A O 1
ATOM 586 N N . HIS A 1 80 ? 7.465 4.631 14.801 1.00 93.12 80 HIS A N 1
ATOM 587 C CA . HIS A 1 80 ? 7.489 5.224 16.140 1.00 93.12 80 HIS A CA 1
ATOM 588 C C . HIS A 1 80 ? 6.374 6.265 16.360 1.00 93.12 80 HIS A C 1
ATOM 590 O O . HIS A 1 80 ? 5.814 6.350 17.455 1.00 93.12 80 HIS A O 1
ATOM 596 N N . VAL A 1 81 ? 6.036 7.057 15.334 1.00 91.94 81 VAL A N 1
ATOM 597 C CA . VAL A 1 81 ? 4.971 8.070 15.404 1.00 91.94 81 VAL A CA 1
ATOM 598 C C . VAL A 1 81 ? 3.613 7.383 15.467 1.00 91.94 81 VAL A C 1
ATOM 600 O O . VAL A 1 81 ? 2.788 7.727 16.316 1.00 91.94 81 VAL A O 1
ATOM 603 N N . VAL A 1 82 ? 3.403 6.389 14.601 1.00 93.12 82 VAL A N 1
ATOM 604 C CA . VAL A 1 82 ? 2.145 5.641 14.509 1.00 93.12 82 VAL A CA 1
ATOM 605 C C . VAL A 1 82 ? 1.902 4.842 15.788 1.00 93.12 82 VAL A C 1
ATOM 607 O O . VAL A 1 82 ? 0.851 4.991 16.402 1.00 93.12 82 VAL A O 1
ATOM 610 N N . GLN A 1 83 ? 2.891 4.082 16.266 1.00 93.75 83 GLN A N 1
ATOM 611 C CA . GLN A 1 83 ? 2.796 3.321 17.517 1.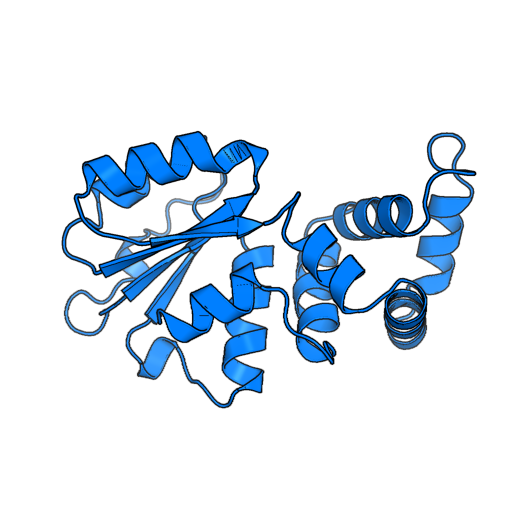00 93.75 83 GLN A CA 1
ATOM 612 C C . GLN A 1 83 ? 2.483 4.217 18.714 1.00 93.75 83 GLN A C 1
ATOM 614 O O . GLN A 1 83 ? 1.628 3.878 19.529 1.00 93.75 83 GLN A O 1
ATOM 619 N N . ARG A 1 84 ? 3.126 5.388 18.807 1.00 92.19 84 ARG A N 1
ATOM 620 C CA . ARG A 1 84 ? 2.833 6.349 19.874 1.00 92.19 84 ARG A CA 1
ATOM 621 C C . ARG A 1 84 ? 1.393 6.852 19.804 1.00 92.19 84 ARG A C 1
ATOM 623 O O . ARG A 1 84 ? 0.732 6.909 20.836 1.00 92.19 84 ARG A O 1
ATOM 630 N N . ALA A 1 85 ? 0.908 7.207 18.616 1.00 91.00 85 ALA A N 1
ATOM 631 C CA . ALA A 1 85 ? -0.472 7.649 18.443 1.00 91.00 85 ALA A CA 1
ATOM 632 C C . ALA A 1 85 ? -1.472 6.544 18.824 1.00 91.00 85 ALA A C 1
ATOM 634 O O . ALA A 1 85 ? -2.414 6.808 19.562 1.00 91.00 85 ALA A O 1
ATOM 635 N N . MET A 1 86 ? -1.232 5.306 18.390 1.00 91.56 86 MET A N 1
ATOM 636 C CA . MET A 1 86 ? -2.085 4.151 18.697 1.00 91.56 86 MET A CA 1
ATOM 637 C C . MET A 1 86 ? -2.076 3.799 20.193 1.00 91.56 86 MET A C 1
ATOM 639 O O . MET A 1 86 ? -3.117 3.475 20.760 1.00 91.56 86 MET A O 1
ATOM 643 N N . ALA A 1 87 ? -0.931 3.940 20.868 1.00 89.25 87 ALA A N 1
ATOM 644 C CA . ALA A 1 87 ? -0.836 3.760 22.316 1.00 89.25 87 ALA A CA 1
ATOM 645 C C . ALA A 1 87 ? -1.670 4.796 23.094 1.00 89.25 87 ALA A C 1
ATOM 647 O O . ALA A 1 87 ? -2.263 4.446 24.113 1.00 89.25 87 ALA A O 1
ATOM 648 N N . GLU A 1 88 ? -1.779 6.042 22.606 1.00 79.62 88 GLU A N 1
ATOM 649 C CA . GLU A 1 88 ? -2.669 7.063 23.191 1.00 79.62 88 GLU A CA 1
ATOM 650 C C . GLU A 1 88 ? -4.156 6.668 23.089 1.00 79.62 88 GLU A C 1
ATOM 652 O O . GLU A 1 88 ? -4.942 7.054 23.953 1.00 79.62 88 GLU A O 1
ATOM 657 N N . ALA A 1 89 ? -4.545 5.857 22.095 1.00 80.06 89 ALA A N 1
ATOM 658 C CA . ALA A 1 89 ? -5.890 5.277 22.012 1.00 80.06 89 ALA A CA 1
ATOM 659 C C . ALA A 1 89 ? -6.102 4.059 22.924 1.00 80.06 89 ALA A C 1
ATOM 661 O O . ALA A 1 89 ? -7.229 3.591 23.090 1.00 80.06 89 ALA A O 1
ATOM 662 N N . GLY A 1 90 ? -5.028 3.519 23.508 1.00 71.50 90 GLY A N 1
ATOM 663 C CA . GLY A 1 90 ? -5.056 2.358 24.397 1.00 71.50 90 GLY A CA 1
ATOM 664 C C . GLY A 1 90 ? -5.428 1.034 23.721 1.00 71.50 90 GLY A C 1
ATOM 665 O O . GLY A 1 90 ? -5.533 0.023 24.416 1.00 71.50 90 GLY A O 1
ATOM 666 N N . ARG A 1 91 ? -5.669 1.024 22.400 1.00 71.56 91 ARG A N 1
ATOM 667 C CA . ARG A 1 91 ? -6.131 -0.136 21.623 1.00 71.56 91 ARG A CA 1
ATOM 668 C C . ARG A 1 91 ? -5.672 -0.021 20.167 1.00 71.56 91 ARG A C 1
ATOM 670 O O . ARG A 1 91 ? -6.018 0.947 19.495 1.00 71.56 91 ARG A O 1
ATOM 677 N N . GLY A 1 92 ? -4.963 -1.035 19.676 1.00 80.62 92 GLY A N 1
ATOM 678 C CA . GLY A 1 92 ? -4.751 -1.256 18.247 1.00 80.62 92 GLY A CA 1
ATOM 679 C C . GLY A 1 92 ? -3.362 -1.766 17.881 1.00 80.62 92 GLY A C 1
ATOM 680 O O . GLY A 1 92 ? -2.384 -1.503 18.579 1.00 80.62 92 GLY A O 1
ATOM 681 N N . ASP A 1 93 ? -3.306 -2.501 16.775 1.00 93.25 93 ASP A N 1
ATOM 682 C CA . ASP A 1 93 ? -2.094 -3.145 16.276 1.00 93.25 93 ASP A CA 1
ATOM 683 C C . ASP A 1 93 ? -1.479 -2.322 15.140 1.00 93.25 93 ASP A C 1
ATOM 685 O O . ASP A 1 93 ? -2.191 -1.743 14.314 1.00 93.25 93 ASP A O 1
ATOM 689 N N . VAL A 1 94 ? -0.145 -2.269 15.101 1.00 96.19 94 VAL A N 1
ATOM 690 C CA . VAL A 1 94 ? 0.616 -1.575 14.055 1.00 96.19 94 VAL A CA 1
ATOM 691 C C . VAL A 1 94 ? 1.468 -2.583 13.300 1.00 96.19 94 VAL A C 1
ATOM 693 O O . VAL A 1 94 ? 2.355 -3.212 13.879 1.00 96.19 94 VAL A O 1
ATOM 696 N N . PHE A 1 95 ? 1.220 -2.700 12.002 1.00 97.88 95 PHE A N 1
ATOM 697 C CA . PHE A 1 95 ? 1.980 -3.523 11.069 1.00 97.88 95 PHE A CA 1
ATOM 698 C C . PHE A 1 95 ? 2.973 -2.636 10.320 1.00 97.88 95 PHE A C 1
ATOM 700 O O . PHE A 1 95 ? 2.612 -1.579 9.813 1.00 97.88 95 PHE A O 1
ATOM 707 N N . VAL A 1 96 ? 4.240 -3.037 10.274 1.00 97.75 96 VAL A N 1
ATOM 708 C CA . VAL A 1 96 ? 5.319 -2.167 9.793 1.00 97.75 96 VAL A CA 1
ATOM 709 C C . VAL A 1 96 ? 5.967 -2.778 8.556 1.00 97.75 96 VAL A C 1
ATOM 711 O O . VAL A 1 96 ? 6.428 -3.918 8.609 1.00 97.75 96 VAL A O 1
ATOM 714 N N . CYS A 1 97 ? 5.989 -2.026 7.457 1.00 98.00 97 CYS A N 1
ATOM 715 C CA . CYS A 1 97 ? 6.771 -2.343 6.261 1.00 98.00 97 CYS A CA 1
ATOM 716 C C . CYS A 1 97 ? 8.265 -2.118 6.536 1.00 98.00 97 CYS A C 1
ATOM 718 O O . CYS A 1 97 ? 8.615 -1.172 7.241 1.00 98.00 97 CYS A O 1
ATOM 720 N N . ASP A 1 98 ? 9.150 -2.930 5.949 1.00 96.69 98 ASP A N 1
ATOM 721 C CA . ASP A 1 98 ? 10.607 -2.793 6.133 1.00 96.69 98 ASP A CA 1
ATOM 722 C C . ASP A 1 98 ? 11.125 -1.431 5.649 1.00 96.69 98 ASP A C 1
ATOM 724 O O . ASP A 1 98 ? 11.904 -0.759 6.329 1.00 96.69 98 ASP A O 1
ATOM 728 N N . ARG A 1 99 ? 10.632 -0.984 4.491 1.00 95.81 99 ARG A N 1
ATOM 729 C CA . ARG A 1 99 ? 10.900 0.354 3.962 1.00 95.81 99 ARG A CA 1
ATOM 730 C C . ARG A 1 99 ? 9.620 1.126 3.716 1.00 95.81 99 ARG A C 1
ATOM 732 O O . ARG A 1 99 ? 9.366 2.090 4.423 1.00 95.81 99 ARG A O 1
ATOM 739 N N . ASP A 1 100 ? 8.884 0.698 2.703 1.00 96.31 100 ASP A N 1
ATOM 740 C CA . ASP A 1 100 ? 7.601 1.237 2.281 1.00 96.31 100 ASP A CA 1
ATOM 741 C C . ASP A 1 100 ? 6.806 0.123 1.585 1.00 96.31 100 ASP A C 1
ATOM 743 O O . ASP A 1 100 ? 7.359 -0.939 1.265 1.00 96.31 100 ASP A O 1
ATOM 747 N N . LEU A 1 101 ? 5.503 0.321 1.384 1.00 96.62 101 LEU A N 1
ATOM 748 C CA . LEU A 1 101 ? 4.665 -0.725 0.797 1.00 96.62 101 LEU A CA 1
ATOM 749 C C . LEU A 1 101 ? 5.066 -1.060 -0.649 1.00 96.62 101 LEU A C 1
ATOM 751 O O . LEU A 1 101 ? 4.979 -2.214 -1.061 1.00 96.62 101 LEU A O 1
ATOM 755 N N . GLU A 1 102 ? 5.541 -0.088 -1.429 1.00 97.38 102 GLU A N 1
ATOM 756 C CA . GLU A 1 102 ? 6.024 -0.357 -2.786 1.00 97.38 102 GLU A CA 1
ATOM 757 C C . GLU A 1 102 ? 7.239 -1.292 -2.799 1.00 97.38 102 GLU A C 1
ATOM 759 O O . GLU A 1 102 ? 7.324 -2.177 -3.652 1.00 97.38 102 GLU A O 1
ATOM 764 N N . ASP A 1 103 ? 8.170 -1.100 -1.867 1.00 97.81 103 ASP A N 1
ATOM 765 C CA . ASP A 1 103 ? 9.344 -1.951 -1.683 1.00 97.81 103 ASP A CA 1
ATOM 766 C C . ASP A 1 103 ? 8.932 -3.381 -1.300 1.00 97.81 103 ASP A C 1
ATOM 768 O O . ASP A 1 103 ? 9.411 -4.339 -1.911 1.00 97.81 103 ASP A O 1
ATOM 772 N N . GLU A 1 104 ? 7.959 -3.533 -0.392 1.00 98.25 104 GLU A N 1
ATOM 773 C CA . GLU A 1 104 ? 7.382 -4.834 -0.023 1.00 98.25 104 GLU A CA 1
ATOM 774 C C . GLU A 1 104 ? 6.779 -5.564 -1.232 1.00 98.25 104 GLU A C 1
ATOM 776 O O . GLU A 1 104 ? 7.054 -6.747 -1.449 1.00 98.25 104 GLU A O 1
ATOM 781 N N . LEU A 1 105 ? 5.994 -4.857 -2.055 1.00 98.25 105 LEU A N 1
ATOM 782 C CA . LEU A 1 105 ? 5.374 -5.423 -3.257 1.00 98.25 105 LEU A CA 1
ATOM 783 C C . LEU A 1 105 ? 6.421 -5.839 -4.299 1.00 98.25 105 LEU A C 1
ATOM 785 O O . LEU A 1 105 ? 6.324 -6.928 -4.868 1.00 98.25 105 LEU A O 1
ATOM 789 N N . ILE A 1 106 ? 7.438 -5.004 -4.539 1.00 98.06 106 ILE A N 1
ATOM 790 C CA . ILE A 1 106 ? 8.526 -5.315 -5.480 1.00 98.06 106 ILE A CA 1
ATOM 791 C C . ILE A 1 106 ? 9.333 -6.520 -4.987 1.00 98.06 106 ILE A C 1
ATOM 793 O O . ILE A 1 106 ? 9.652 -7.407 -5.780 1.00 98.06 106 ILE A O 1
ATOM 797 N N . ARG A 1 107 ? 9.648 -6.579 -3.689 1.00 97.31 107 ARG A N 1
ATOM 798 C CA . ARG A 1 107 ? 10.417 -7.676 -3.088 1.00 97.31 107 ARG A CA 1
ATOM 799 C C . ARG A 1 107 ? 9.651 -8.995 -3.116 1.00 97.31 107 ARG A C 1
ATOM 801 O O . ARG A 1 107 ? 10.256 -10.032 -3.370 1.00 97.31 107 ARG A O 1
ATOM 808 N N . ALA A 1 108 ? 8.344 -8.954 -2.873 1.00 97.62 108 ALA A N 1
ATOM 809 C CA . ALA A 1 108 ? 7.493 -10.137 -2.902 1.00 97.62 108 ALA A CA 1
ATOM 810 C C . ALA A 1 108 ? 7.259 -10.673 -4.323 1.00 97.62 108 ALA A C 1
ATOM 812 O O . ALA A 1 108 ? 7.243 -11.886 -4.516 1.00 97.62 108 ALA A O 1
ATOM 813 N N . ALA A 1 109 ? 7.117 -9.790 -5.317 1.00 97.06 109 ALA A N 1
ATOM 814 C CA . ALA A 1 109 ? 6.969 -10.189 -6.718 1.00 97.06 109 ALA A CA 1
ATOM 815 C C . ALA A 1 109 ? 8.300 -10.616 -7.367 1.00 97.06 109 ALA A C 1
ATOM 817 O O . ALA A 1 109 ? 8.326 -11.498 -8.222 1.00 97.06 109 ALA A O 1
ATOM 818 N N . GLY A 1 110 ? 9.409 -9.979 -6.983 1.00 97.19 110 GLY A N 1
ATOM 819 C CA . GLY A 1 110 ? 10.690 -10.089 -7.676 1.00 97.19 110 GLY A CA 1
ATOM 820 C C . GLY A 1 110 ? 10.759 -9.211 -8.933 1.00 97.19 110 GLY A C 1
ATOM 821 O O . GLY A 1 110 ? 9.755 -8.919 -9.588 1.00 97.19 110 GLY A O 1
ATOM 822 N N . THR A 1 111 ? 11.966 -8.767 -9.294 1.00 97.12 111 THR A N 1
ATOM 823 C CA . THR A 1 111 ? 12.167 -7.776 -10.367 1.00 97.12 111 THR A CA 1
ATOM 824 C C . THR A 1 111 ? 11.727 -8.283 -11.742 1.00 97.12 111 THR A C 1
ATOM 826 O O . THR A 1 111 ? 11.171 -7.519 -12.530 1.00 97.12 111 THR A O 1
ATOM 829 N N . ASP A 1 112 ? 11.914 -9.569 -12.037 1.00 96.56 112 ASP A N 1
ATOM 830 C CA . ASP A 1 112 ? 11.484 -10.160 -13.308 1.00 96.56 112 ASP A CA 1
ATOM 831 C C . ASP A 1 112 ? 9.964 -10.108 -13.472 1.00 96.56 112 ASP A C 1
ATOM 833 O O . ASP A 1 112 ? 9.477 -9.600 -14.484 1.00 96.56 112 ASP A O 1
ATOM 837 N N . ARG A 1 113 ? 9.209 -10.480 -12.432 1.00 97.31 113 ARG A N 1
ATOM 838 C CA . ARG A 1 113 ? 7.748 -10.387 -12.467 1.00 97.31 113 ARG A CA 1
ATOM 839 C C . ARG A 1 113 ? 7.274 -8.944 -12.600 1.00 97.31 113 ARG A C 1
ATOM 841 O O . ARG A 1 113 ? 6.366 -8.663 -13.374 1.00 97.31 113 ARG A O 1
ATOM 848 N N . VAL A 1 114 ? 7.915 -8.002 -11.907 1.00 97.94 114 VAL A N 1
ATOM 849 C CA . VAL A 1 114 ? 7.592 -6.572 -12.046 1.00 97.94 114 VAL A CA 1
ATOM 850 C C . VAL A 1 114 ? 7.823 -6.082 -13.485 1.00 97.94 114 VAL A C 1
ATOM 852 O O . VAL A 1 114 ? 7.005 -5.321 -14.007 1.00 97.94 114 VAL A O 1
ATOM 855 N N . LYS A 1 115 ? 8.887 -6.537 -14.167 1.00 97.81 115 LYS A N 1
ATOM 856 C CA . LYS A 1 115 ? 9.121 -6.225 -15.592 1.00 97.81 115 LYS A CA 1
ATOM 857 C C . LYS A 1 115 ? 8.041 -6.817 -16.492 1.00 97.81 115 LYS A C 1
ATOM 859 O O . LYS A 1 115 ? 7.602 -6.117 -17.406 1.00 97.81 115 LYS A O 1
ATOM 864 N N . ASP A 1 116 ? 7.580 -8.036 -16.220 1.00 97.75 116 ASP A N 1
ATOM 865 C CA . ASP A 1 116 ? 6.464 -8.643 -16.956 1.00 97.75 116 ASP A CA 1
ATOM 866 C C . ASP A 1 116 ? 5.187 -7.811 -16.810 1.00 97.75 116 ASP A C 1
ATOM 868 O O . ASP A 1 116 ? 4.535 -7.497 -17.808 1.00 97.75 116 ASP A O 1
ATOM 872 N N . VAL A 1 117 ? 4.873 -7.360 -15.588 1.00 97.75 117 VAL A N 1
ATOM 873 C CA . VAL A 1 117 ? 3.743 -6.453 -15.335 1.00 97.75 117 VAL A CA 1
ATOM 874 C C . VAL A 1 117 ? 3.937 -5.142 -16.103 1.00 97.75 117 VAL A C 1
ATOM 876 O O . VAL A 1 117 ? 3.008 -4.654 -16.743 1.00 97.75 117 VAL A O 1
ATOM 879 N N . PHE A 1 118 ? 5.140 -4.559 -16.119 1.00 97.94 118 PHE A N 1
ATOM 880 C CA . PHE A 1 118 ? 5.414 -3.362 -16.926 1.00 97.94 118 PHE A CA 1
ATOM 881 C C . PHE A 1 118 ? 5.206 -3.606 -18.424 1.00 97.94 118 PHE A C 1
ATOM 883 O O . PHE A 1 118 ? 4.639 -2.744 -19.102 1.00 97.94 118 PHE A O 1
ATOM 890 N N . ALA A 1 119 ? 5.628 -4.758 -18.945 1.00 98.00 119 ALA A N 1
ATOM 891 C CA . ALA A 1 119 ? 5.466 -5.128 -20.347 1.00 98.00 119 ALA A CA 1
ATOM 892 C C . ALA A 1 119 ? 3.988 -5.302 -20.722 1.00 98.00 119 ALA A C 1
ATOM 894 O O . ALA A 1 119 ? 3.520 -4.661 -21.666 1.00 98.00 119 ALA A O 1
ATOM 895 N N . ALA A 1 120 ? 3.237 -6.076 -19.932 1.00 97.94 120 ALA A N 1
ATOM 896 C CA . ALA A 1 120 ? 1.802 -6.312 -20.115 1.00 97.94 120 ALA A CA 1
ATOM 897 C C . ALA A 1 120 ? 0.977 -5.013 -20.098 1.00 97.94 120 ALA A C 1
ATOM 899 O O . ALA A 1 120 ? -0.101 -4.925 -20.686 1.00 97.94 120 ALA A O 1
ATOM 900 N N . HIS A 1 121 ?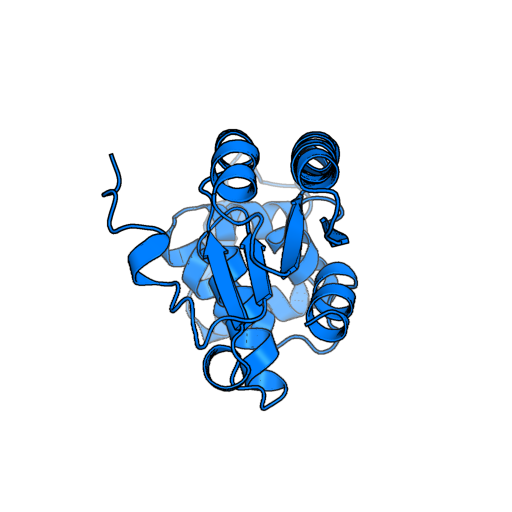 1.507 -3.977 -19.449 1.00 97.06 121 HIS A N 1
ATOM 901 C CA . HIS A 1 121 ? 0.845 -2.697 -19.249 1.00 97.06 121 HIS A CA 1
ATOM 902 C C . HIS A 1 121 ? 1.441 -1.524 -20.037 1.00 97.06 121 HIS A C 1
ATOM 904 O O . HIS A 1 121 ? 1.023 -0.381 -19.810 1.00 97.06 121 HIS A O 1
ATOM 910 N N . GLY A 1 122 ? 2.348 -1.808 -20.982 1.00 97.19 122 GLY A N 1
ATOM 911 C CA . GLY A 1 122 ? 2.891 -0.843 -21.949 1.00 97.19 122 GLY A CA 1
ATOM 912 C C . GLY A 1 122 ? 3.934 0.131 -21.390 1.00 97.19 122 GLY A C 1
ATOM 913 O O . GLY A 1 122 ? 4.246 1.133 -22.026 1.00 97.19 122 GLY A O 1
ATOM 914 N N . ASP A 1 123 ? 4.474 -0.144 -20.206 1.00 97.50 123 ASP A N 1
ATOM 915 C CA . ASP A 1 123 ? 5.311 0.778 -19.431 1.00 97.50 123 ASP A CA 1
ATOM 916 C C . ASP A 1 123 ? 6.798 0.370 -19.400 1.00 97.50 123 ASP A C 1
ATOM 918 O O . ASP A 1 123 ? 7.641 1.134 -18.920 1.00 97.50 123 ASP A O 1
ATOM 922 N N . LEU A 1 124 ? 7.162 -0.785 -19.974 1.00 97.31 124 LEU A N 1
ATOM 923 C CA . LEU A 1 124 ? 8.546 -1.283 -19.982 1.00 97.31 124 LEU A CA 1
ATOM 924 C C . LEU A 1 124 ? 9.529 -0.303 -20.656 1.00 97.31 124 LEU A C 1
ATOM 926 O O . LEU A 1 124 ? 10.609 -0.029 -20.134 1.00 97.31 124 LEU A O 1
ATOM 930 N N . THR A 1 125 ? 9.147 0.312 -21.780 1.00 97.62 125 THR A N 1
ATOM 931 C CA . THR A 1 125 ? 9.980 1.328 -22.452 1.00 97.62 125 THR A CA 1
ATOM 932 C C . THR A 1 125 ? 10.175 2.584 -21.594 1.00 97.62 125 THR A C 1
ATOM 934 O O . THR A 1 125 ? 11.266 3.170 -21.563 1.00 97.62 125 THR A O 1
ATOM 937 N N . ALA A 1 126 ? 9.137 2.998 -20.864 1.00 97.00 126 ALA A N 1
ATOM 938 C CA . ALA A 1 126 ? 9.226 4.124 -19.942 1.00 97.00 126 ALA A CA 1
ATOM 939 C C . ALA A 1 126 ? 10.134 3.782 -18.748 1.00 97.00 126 ALA A C 1
ATOM 941 O O . ALA A 1 126 ? 10.936 4.622 -18.328 1.00 97.00 126 ALA A O 1
ATOM 942 N N . PHE A 1 127 ? 10.077 2.543 -18.252 1.00 97.62 127 PHE A N 1
ATOM 943 C CA . PHE A 1 127 ? 10.973 2.052 -17.208 1.00 97.62 127 PHE A CA 1
ATOM 944 C C . PHE A 1 127 ? 12.440 2.079 -17.656 1.00 97.62 127 PHE A C 1
ATOM 946 O O . PHE A 1 127 ? 13.263 2.725 -17.003 1.00 97.62 127 PHE A O 1
ATOM 953 N N . HIS A 1 128 ? 12.763 1.528 -18.831 1.00 97.38 128 HIS A N 1
ATOM 954 C CA . HIS A 1 128 ? 14.120 1.594 -19.395 1.00 97.38 128 HIS A CA 1
ATOM 955 C C . HIS A 1 128 ? 14.626 3.026 -19.608 1.00 97.38 128 HIS A C 1
ATOM 957 O O . HIS A 1 128 ? 15.830 3.289 -19.607 1.00 97.38 128 HIS A O 1
ATOM 963 N N . THR A 1 129 ? 13.725 3.986 -19.806 1.00 96.44 129 THR A N 1
ATOM 964 C CA . THR A 1 129 ? 14.104 5.400 -19.875 1.00 96.44 129 THR A CA 1
ATOM 965 C C . THR A 1 129 ? 14.567 5.920 -18.518 1.00 96.44 129 THR A C 1
ATOM 967 O O . THR A 1 129 ? 15.594 6.591 -18.473 1.00 96.44 129 THR A O 1
ATOM 970 N N . ILE A 1 130 ? 13.899 5.556 -17.416 1.00 94.12 130 ILE A N 1
ATOM 971 C CA . ILE A 1 130 ? 14.367 5.882 -16.057 1.00 94.12 130 ILE A CA 1
ATOM 972 C C . ILE A 1 130 ? 15.701 5.197 -15.751 1.00 94.12 130 ILE A C 1
ATOM 974 O O . ILE A 1 130 ? 16.611 5.866 -15.267 1.00 94.12 130 ILE A O 1
ATOM 978 N N . GLN A 1 131 ? 15.863 3.914 -16.093 1.00 96.31 131 GLN A N 1
ATOM 979 C CA . GLN A 1 131 ? 17.112 3.176 -15.834 1.00 96.31 131 GLN A CA 1
ATOM 980 C C . GLN A 1 131 ? 18.339 3.818 -16.502 1.00 96.31 131 GLN A C 1
ATOM 982 O O . GLN A 1 131 ? 19.448 3.750 -15.976 1.00 96.31 131 GLN A O 1
ATOM 987 N N . ARG A 1 132 ? 18.152 4.470 -17.657 1.00 96.50 132 ARG A N 1
ATOM 988 C CA . ARG A 1 132 ? 19.225 5.154 -18.395 1.00 96.50 132 ARG A CA 1
ATOM 989 C C . ARG A 1 132 ? 19.538 6.559 -17.874 1.00 96.50 132 ARG A C 1
ATOM 991 O O . ARG A 1 132 ? 20.545 7.133 -18.290 1.00 96.50 132 ARG A O 1
ATOM 998 N N . GLN A 1 133 ? 18.718 7.125 -16.986 1.00 96.06 133 GLN A N 1
ATOM 999 C CA . GLN A 1 133 ? 18.968 8.462 -16.443 1.00 96.06 133 GLN A CA 1
ATOM 1000 C C . GLN A 1 133 ? 20.249 8.479 -15.594 1.00 96.06 133 GLN A C 1
ATOM 1002 O O . GLN A 1 133 ? 20.474 7.542 -14.826 1.00 96.06 133 GLN A O 1
ATOM 1007 N N . PRO A 1 134 ? 21.063 9.551 -15.648 1.00 96.94 134 PRO A N 1
ATOM 1008 C CA . PRO A 1 134 ? 22.339 9.617 -14.930 1.00 96.94 134 PRO A CA 1
ATOM 1009 C C . PRO A 1 134 ? 22.250 9.323 -13.425 1.00 96.94 134 PRO A C 1
ATOM 1011 O O . PRO A 1 134 ? 23.132 8.667 -12.885 1.00 96.94 134 PRO A O 1
ATOM 1014 N N . ALA A 1 135 ? 21.174 9.757 -12.759 1.00 95.94 135 ALA A N 1
ATOM 1015 C CA . ALA A 1 135 ? 20.970 9.532 -11.325 1.00 95.94 135 ALA A CA 1
ATOM 1016 C C . ALA A 1 135 ? 20.654 8.066 -10.959 1.00 95.94 135 ALA A C 1
ATOM 1018 O O . ALA A 1 135 ? 20.845 7.663 -9.811 1.00 95.94 135 ALA A O 1
ATOM 1019 N N . TRP A 1 136 ? 20.169 7.278 -11.924 1.00 96.12 136 TRP A N 1
ATOM 1020 C CA . TRP A 1 136 ? 19.630 5.933 -11.706 1.00 96.12 136 TRP A CA 1
ATOM 1021 C C . TRP A 1 136 ? 20.428 4.831 -12.397 1.00 96.12 136 TRP A C 1
ATOM 1023 O O . TRP A 1 136 ? 20.357 3.681 -11.969 1.00 96.12 136 TRP A O 1
ATOM 1033 N N . ARG A 1 137 ? 21.223 5.151 -13.420 1.00 95.25 137 ARG A N 1
ATOM 1034 C CA . ARG A 1 137 ? 22.055 4.173 -14.128 1.00 95.25 137 ARG A CA 1
ATOM 1035 C C . ARG A 1 137 ? 23.018 3.468 -13.168 1.00 95.25 137 ARG A C 1
ATOM 1037 O O . ARG A 1 137 ? 23.765 4.120 -12.447 1.00 95.25 137 ARG A O 1
ATOM 1044 N N . GLY A 1 138 ? 23.009 2.134 -13.190 1.00 93.88 138 GLY A N 1
ATOM 1045 C CA . GLY A 1 138 ? 23.858 1.291 -12.338 1.00 93.88 138 GLY A CA 1
ATOM 1046 C C . GLY A 1 138 ? 23.406 1.183 -10.876 1.00 93.88 138 GLY A C 1
ATOM 1047 O O . GLY A 1 138 ? 24.096 0.551 -10.083 1.00 93.88 138 GLY A O 1
ATOM 1048 N N . LYS A 1 139 ? 22.274 1.795 -10.502 1.00 95.94 139 LYS A N 1
ATOM 1049 C CA . LYS A 1 139 ? 21.610 1.511 -9.224 1.00 95.94 139 LYS A CA 1
ATOM 1050 C C . LYS A 1 139 ? 20.954 0.133 -9.268 1.00 95.94 139 LYS A C 1
ATOM 1052 O O . LYS A 1 139 ? 20.683 -0.392 -10.344 1.00 95.94 139 LYS A O 1
ATOM 1057 N N . ASP A 1 140 ? 20.679 -0.391 -8.081 1.00 96.69 140 ASP A N 1
ATOM 1058 C CA . ASP A 1 140 ? 19.864 -1.584 -7.890 1.00 96.69 140 ASP A CA 1
ATOM 1059 C C . ASP A 1 140 ? 18.530 -1.497 -8.664 1.00 96.69 140 ASP A C 1
ATOM 1061 O O . ASP A 1 140 ? 17.894 -0.436 -8.714 1.00 96.69 140 ASP A O 1
ATOM 1065 N N . GLU A 1 141 ? 18.126 -2.603 -9.295 1.00 96.94 141 GLU A N 1
ATOM 1066 C CA . GLU A 1 141 ? 16.961 -2.638 -10.187 1.00 96.94 141 GLU A CA 1
ATOM 1067 C C . GLU A 1 141 ? 15.650 -2.428 -9.414 1.00 96.94 141 GLU A C 1
ATOM 1069 O O . GLU A 1 141 ? 14.791 -1.671 -9.874 1.00 96.94 141 GLU A O 1
ATOM 1074 N N . ALA A 1 142 ? 15.518 -2.987 -8.204 1.00 97.25 142 ALA A N 1
ATOM 1075 C CA . ALA A 1 142 ? 14.341 -2.768 -7.363 1.00 97.25 142 ALA A CA 1
ATOM 1076 C C . ALA A 1 142 ? 14.227 -1.293 -6.940 1.00 97.25 142 ALA A C 1
ATOM 1078 O O . ALA A 1 142 ? 13.146 -0.701 -7.004 1.00 97.25 142 ALA A O 1
ATOM 1079 N N . ALA A 1 143 ? 15.348 -0.636 -6.625 1.00 97.06 143 ALA A N 1
ATOM 1080 C CA . ALA A 1 143 ? 15.359 0.804 -6.360 1.00 97.06 143 ALA A CA 1
ATOM 1081 C C . ALA A 1 143 ? 14.921 1.642 -7.582 1.00 97.06 143 ALA A C 1
ATOM 1083 O O . ALA A 1 143 ? 14.195 2.631 -7.431 1.00 97.06 143 ALA A O 1
ATOM 1084 N N . GLN A 1 144 ? 15.324 1.252 -8.798 1.00 97.81 144 GLN A N 1
ATOM 1085 C CA . GLN A 1 144 ? 14.860 1.895 -10.035 1.00 97.81 144 GLN A CA 1
ATOM 1086 C C . GLN A 1 144 ? 13.358 1.676 -10.262 1.00 97.81 144 GLN A C 1
ATOM 1088 O O . GLN A 1 144 ? 12.663 2.606 -10.681 1.00 97.81 144 GLN A O 1
ATOM 1093 N N . MET A 1 145 ? 12.845 0.474 -9.978 1.00 98.19 145 MET A N 1
ATOM 1094 C CA . MET A 1 145 ? 11.415 0.155 -10.067 1.00 98.19 145 MET A CA 1
ATOM 1095 C C . MET A 1 145 ? 10.615 1.009 -9.099 1.00 98.19 145 MET A C 1
ATOM 1097 O O . MET A 1 145 ? 9.686 1.691 -9.524 1.00 98.19 145 MET A O 1
ATOM 1101 N N . ARG A 1 146 ? 11.037 1.082 -7.834 1.00 97.38 146 ARG A N 1
ATOM 1102 C CA . ARG A 1 146 ? 10.381 1.920 -6.825 1.00 97.38 146 ARG A CA 1
ATOM 1103 C C . ARG A 1 146 ? 10.335 3.385 -7.256 1.00 97.38 146 ARG A C 1
ATOM 1105 O O . ARG A 1 146 ? 9.284 4.025 -7.209 1.00 97.38 146 ARG A O 1
ATOM 1112 N N . ARG A 1 147 ? 11.439 3.907 -7.807 1.00 96.94 147 ARG A N 1
ATOM 1113 C CA . ARG A 1 147 ? 11.462 5.253 -8.404 1.00 96.94 147 ARG A CA 1
ATOM 1114 C C . ARG A 1 147 ? 10.478 5.406 -9.562 1.00 96.94 147 ARG A C 1
ATOM 1116 O O . ARG A 1 147 ? 9.885 6.481 -9.712 1.00 96.94 147 ARG A O 1
ATOM 1123 N N . PHE A 1 148 ? 10.366 4.388 -10.411 1.00 97.69 148 PHE A N 1
ATOM 1124 C CA . PHE A 1 148 ? 9.441 4.383 -11.535 1.00 97.69 148 PHE A CA 1
ATOM 1125 C C . PHE A 1 148 ? 7.991 4.417 -11.064 1.00 97.69 148 PHE A C 1
ATOM 1127 O O . PHE A 1 148 ? 7.241 5.244 -11.587 1.00 97.69 148 PHE A O 1
ATOM 1134 N N . LEU A 1 149 ? 7.627 3.624 -10.051 1.00 96.94 149 LEU A N 1
ATOM 1135 C CA . LEU A 1 149 ? 6.300 3.650 -9.423 1.00 96.94 149 LEU A CA 1
ATOM 1136 C C . LEU A 1 149 ? 5.990 5.038 -8.843 1.00 96.94 149 LEU A C 1
ATOM 1138 O O . LEU A 1 149 ? 4.931 5.606 -9.110 1.00 96.94 149 LEU A O 1
ATOM 1142 N N . ALA A 1 150 ? 6.968 5.636 -8.158 1.00 94.12 150 ALA A N 1
ATOM 1143 C CA . ALA A 1 150 ? 6.867 6.959 -7.545 1.00 94.12 150 ALA A CA 1
ATOM 1144 C C . ALA A 1 150 ? 6.906 8.140 -8.542 1.00 94.12 150 ALA A C 1
ATOM 1146 O O . ALA A 1 150 ? 6.861 9.298 -8.134 1.00 94.12 150 ALA A O 1
ATOM 1147 N N . ALA A 1 151 ? 6.998 7.902 -9.858 1.00 93.00 151 ALA A N 1
ATOM 1148 C CA . ALA A 1 151 ? 7.101 8.978 -10.851 1.00 93.00 151 ALA A CA 1
ATOM 1149 C C . ALA A 1 151 ? 5.801 9.776 -11.075 1.00 93.00 151 ALA A C 1
ATOM 1151 O O . ALA A 1 151 ? 5.826 10.777 -11.790 1.00 93.00 151 ALA A O 1
ATOM 1152 N N . GLY A 1 152 ? 4.683 9.366 -10.472 1.00 91.44 152 GLY A N 1
ATOM 1153 C CA . GLY A 1 152 ? 3.452 10.151 -10.446 1.00 91.44 152 GLY A CA 1
ATOM 1154 C C . GLY A 1 152 ? 2.313 9.434 -9.726 1.00 91.44 152 GLY A C 1
ATOM 1155 O O . GLY A 1 152 ? 2.227 8.211 -9.771 1.00 91.44 152 GLY A O 1
ATOM 1156 N N . ALA A 1 153 ? 1.401 10.194 -9.113 1.00 90.00 153 ALA A N 1
ATOM 1157 C CA . ALA A 1 153 ? 0.315 9.648 -8.291 1.00 90.00 153 ALA A CA 1
ATOM 1158 C C . ALA A 1 153 ? -0.545 8.612 -9.038 1.00 90.00 153 ALA A C 1
ATOM 1160 O O . ALA A 1 153 ? -0.750 7.511 -8.543 1.00 90.00 153 ALA A O 1
ATOM 1161 N N . ARG A 1 154 ? -0.968 8.905 -10.279 1.00 95.31 154 ARG A N 1
ATOM 1162 C CA . ARG A 1 154 ? -1.742 7.952 -11.100 1.00 95.31 154 ARG A CA 1
ATOM 1163 C C . ARG A 1 154 ? -0.990 6.636 -11.326 1.00 95.31 154 ARG A C 1
ATOM 1165 O O . ARG A 1 154 ? -1.604 5.575 -11.314 1.00 95.31 154 ARG A O 1
ATOM 1172 N N . ARG A 1 155 ? 0.326 6.706 -11.538 1.00 96.12 155 ARG A N 1
ATOM 1173 C CA . ARG A 1 155 ? 1.167 5.522 -11.730 1.00 96.12 155 ARG A CA 1
ATOM 1174 C C . ARG A 1 155 ? 1.306 4.736 -10.430 1.00 96.12 155 ARG A C 1
ATOM 1176 O O . ARG A 1 155 ? 1.140 3.523 -10.469 1.00 96.12 155 ARG A O 1
ATOM 1183 N N . LYS A 1 156 ? 1.534 5.425 -9.309 1.00 95.31 156 LYS A N 1
ATOM 1184 C CA . LYS A 1 156 ? 1.615 4.820 -7.976 1.00 95.31 156 LYS A CA 1
ATOM 1185 C C . LYS A 1 156 ? 0.350 4.008 -7.673 1.00 95.31 156 LYS A C 1
ATOM 1187 O O . LYS A 1 156 ? 0.442 2.810 -7.441 1.00 95.31 156 LYS A O 1
ATOM 1192 N N . LEU A 1 157 ? -0.832 4.615 -7.826 1.00 97.12 157 LEU A N 1
ATOM 1193 C CA . LEU A 1 157 ? -2.119 3.932 -7.615 1.00 97.12 157 LEU A CA 1
ATOM 1194 C C . LEU A 1 157 ? -2.327 2.745 -8.562 1.00 97.12 157 LEU A C 1
ATOM 1196 O O . LEU A 1 157 ? -2.756 1.674 -8.139 1.00 97.12 157 LEU A O 1
ATOM 1200 N N . ARG A 1 158 ? -2.008 2.924 -9.851 1.00 97.81 158 ARG A N 1
ATOM 1201 C CA . ARG A 1 158 ? -2.125 1.857 -10.852 1.00 97.81 158 ARG A CA 1
ATOM 1202 C C . ARG A 1 158 ? -1.285 0.643 -10.454 1.00 97.81 158 ARG A C 1
ATOM 1204 O O . ARG A 1 158 ? -1.791 -0.472 -10.488 1.00 97.81 158 ARG A O 1
ATOM 1211 N N . TYR A 1 159 ? -0.026 0.852 -10.084 1.00 97.94 159 TYR A N 1
ATOM 1212 C CA . TYR A 1 159 ? 0.881 -0.250 -9.779 1.00 97.94 159 TYR A CA 1
ATOM 1213 C C . TYR A 1 159 ? 0.705 -0.838 -8.386 1.00 97.94 159 TYR A C 1
ATOM 1215 O O . TYR A 1 159 ? 0.929 -2.035 -8.244 1.00 97.94 159 TYR A O 1
ATOM 1223 N N . ALA A 1 160 ? 0.210 -0.073 -7.411 1.00 97.69 160 ALA A N 1
ATOM 1224 C CA . ALA A 1 160 ? -0.263 -0.641 -6.152 1.00 97.69 160 ALA A CA 1
ATOM 1225 C C . ALA A 1 160 ? -1.327 -1.721 -6.414 1.00 97.69 160 ALA A C 1
ATOM 1227 O O . ALA A 1 160 ? -1.222 -2.831 -5.899 1.00 97.69 160 ALA A O 1
ATOM 1228 N N . ARG A 1 161 ? -2.292 -1.446 -7.306 1.00 98.19 161 ARG A N 1
ATOM 1229 C CA . ARG A 1 161 ? -3.311 -2.429 -7.707 1.00 98.19 161 ARG A CA 1
ATOM 1230 C C . ARG A 1 161 ? -2.723 -3.616 -8.468 1.00 98.19 161 ARG A C 1
ATOM 1232 O O . ARG A 1 161 ? -2.967 -4.759 -8.101 1.00 98.19 161 ARG A O 1
ATOM 1239 N N . LEU A 1 162 ? -1.983 -3.343 -9.543 1.00 98.19 162 LEU A N 1
ATOM 1240 C CA . LEU A 1 162 ? -1.500 -4.385 -10.455 1.00 98.19 162 LEU A CA 1
ATOM 1241 C C . LEU A 1 162 ? -0.532 -5.350 -9.776 1.00 98.19 162 LEU A C 1
ATOM 1243 O O . LEU A 1 162 ? -0.693 -6.556 -9.904 1.00 98.19 162 LEU A O 1
ATOM 1247 N N . LEU A 1 163 ? 0.441 -4.826 -9.026 1.00 98.00 163 LEU A N 1
ATOM 1248 C CA . LEU A 1 163 ? 1.405 -5.678 -8.339 1.00 98.00 163 LEU A CA 1
ATOM 1249 C C . LEU A 1 163 ? 0.715 -6.514 -7.264 1.00 98.00 163 LEU A C 1
ATOM 1251 O O . LEU A 1 163 ? 0.947 -7.714 -7.206 1.00 98.00 163 LEU A O 1
ATOM 1255 N N . THR A 1 164 ? -0.191 -5.920 -6.481 1.00 98.19 164 THR A N 1
ATOM 1256 C CA . THR A 1 164 ? -0.904 -6.648 -5.421 1.00 98.19 164 THR A CA 1
ATOM 1257 C C . THR A 1 164 ? -1.795 -7.768 -5.963 1.00 98.19 164 THR A C 1
ATOM 1259 O O . THR A 1 164 ? -1.868 -8.843 -5.366 1.00 98.19 164 THR A O 1
ATOM 1262 N N . ALA A 1 165 ? -2.457 -7.544 -7.103 1.00 96.25 165 ALA A N 1
ATOM 1263 C CA . ALA A 1 165 ? -3.324 -8.541 -7.732 1.00 96.25 165 ALA A CA 1
ATOM 1264 C C . ALA A 1 165 ? -2.563 -9.794 -8.205 1.00 96.25 165 ALA A C 1
ATOM 1266 O O . ALA A 1 165 ? -3.156 -10.869 -8.284 1.00 96.25 165 ALA A O 1
ATOM 1267 N N . GLU A 1 166 ? -1.266 -9.666 -8.491 1.00 91.19 166 GLU A N 1
ATOM 1268 C CA . GLU A 1 166 ? -0.439 -10.718 -9.090 1.00 91.19 166 GLU A CA 1
ATOM 1269 C C . GLU A 1 166 ? 0.593 -11.333 -8.130 1.00 91.19 166 GLU A C 1
ATOM 1271 O O . GLU A 1 166 ? 1.471 -12.073 -8.564 1.00 91.19 166 GLU A O 1
ATOM 1276 N N . LEU A 1 167 ? 0.517 -11.043 -6.828 1.00 93.44 167 LEU A N 1
ATOM 1277 C CA . LEU A 1 167 ? 1.470 -11.572 -5.847 1.00 93.44 167 LEU A CA 1
ATOM 1278 C C . LEU A 1 167 ? 1.337 -13.088 -5.656 1.00 93.44 167 LEU A C 1
ATOM 1280 O O . LEU A 1 167 ? 0.323 -13.550 -5.139 1.00 93.44 167 LEU A O 1
ATOM 1284 N N . ASP A 1 168 ? 2.382 -13.868 -5.909 1.00 90.88 168 ASP A N 1
ATOM 1285 C CA . ASP A 1 168 ? 2.398 -15.283 -5.501 1.00 90.88 168 ASP A CA 1
ATOM 1286 C C . ASP A 1 168 ? 2.535 -15.433 -3.978 1.00 90.88 168 ASP A C 1
ATOM 1288 O O . ASP A 1 168 ? 1.850 -16.241 -3.346 1.00 90.88 168 ASP A O 1
ATOM 1292 N N . HIS A 1 169 ? 3.372 -14.591 -3.372 1.00 94.00 169 HIS A N 1
ATOM 1293 C CA . HIS A 1 169 ? 3.580 -14.519 -1.931 1.00 94.00 169 HIS A CA 1
ATOM 1294 C C . HIS A 1 169 ? 3.179 -13.143 -1.408 1.00 94.00 169 HIS A C 1
ATOM 1296 O O . HIS A 1 169 ? 3.554 -12.116 -1.968 1.00 94.00 169 HIS A O 1
ATOM 1302 N N . ILE A 1 170 ? 2.412 -13.116 -0.321 1.00 9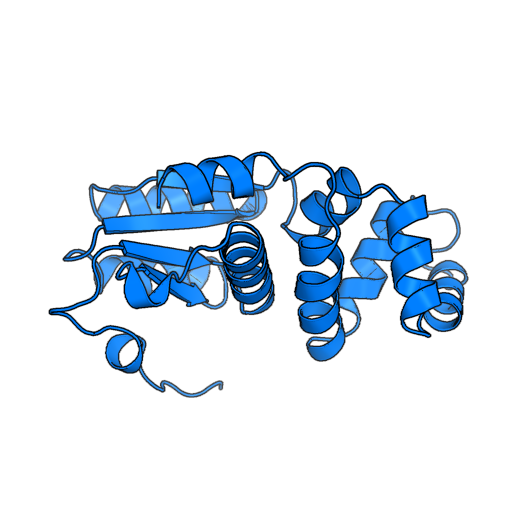7.00 170 ILE A N 1
ATOM 1303 C CA . ILE A 1 170 ? 1.932 -11.871 0.280 1.00 97.00 170 ILE A CA 1
ATOM 1304 C C . ILE A 1 170 ? 2.988 -11.365 1.272 1.00 97.00 170 ILE A C 1
ATOM 1306 O O . ILE A 1 170 ? 3.434 -12.148 2.116 1.00 97.00 170 ILE A O 1
ATOM 1310 N N . PRO A 1 171 ? 3.379 -10.077 1.224 1.00 97.50 171 PRO A N 1
ATOM 1311 C CA . PRO A 1 171 ? 4.274 -9.500 2.216 1.00 97.50 171 PRO A CA 1
ATOM 1312 C C . PRO A 1 171 ? 3.785 -9.732 3.659 1.00 97.50 171 PRO A C 1
ATOM 1314 O O . PRO A 1 171 ? 2.579 -9.625 3.921 1.00 97.50 171 PRO A O 1
ATOM 1317 N N . PRO A 1 172 ? 4.690 -9.994 4.623 1.00 97.38 172 PRO A N 1
ATOM 1318 C CA . PRO A 1 172 ? 4.331 -10.175 6.028 1.00 97.38 172 PRO A CA 1
A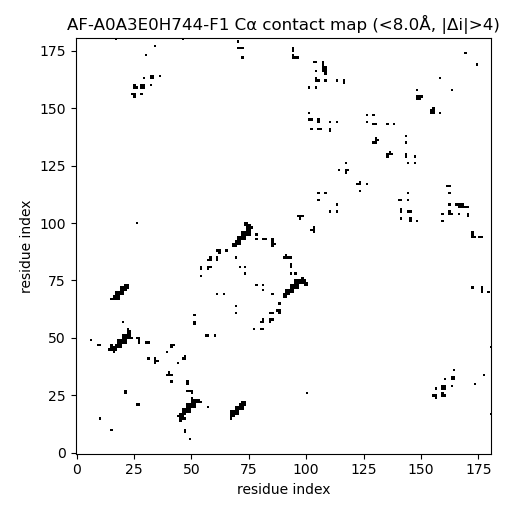TOM 1319 C C . PRO A 1 172 ? 3.431 -9.080 6.629 1.00 97.38 172 PRO A C 1
ATOM 1321 O O . PRO A 1 172 ? 2.451 -9.459 7.276 1.00 97.38 172 PRO A O 1
ATOM 1324 N N . PRO A 1 173 ? 3.666 -7.763 6.415 1.00 97.94 173 PRO A N 1
ATOM 1325 C CA . PRO A 1 173 ? 2.806 -6.739 7.014 1.00 97.94 173 PRO A CA 1
ATOM 1326 C C . PRO A 1 173 ? 1.366 -6.799 6.487 1.00 97.94 173 PRO A C 1
ATOM 1328 O O . PRO A 1 173 ? 0.429 -6.654 7.267 1.00 97.94 173 PRO A O 1
ATOM 1331 N N . LEU A 1 174 ? 1.168 -7.104 5.198 1.00 98.00 174 LEU A N 1
ATOM 1332 C CA . LEU A 1 174 ? -0.168 -7.279 4.617 1.00 98.00 174 LEU A CA 1
ATOM 1333 C C . LEU A 1 174 ? -0.849 -8.568 5.097 1.00 98.00 174 LEU A C 1
ATOM 1335 O O . LEU A 1 174 ? -2.049 -8.564 5.364 1.00 98.00 174 LEU A O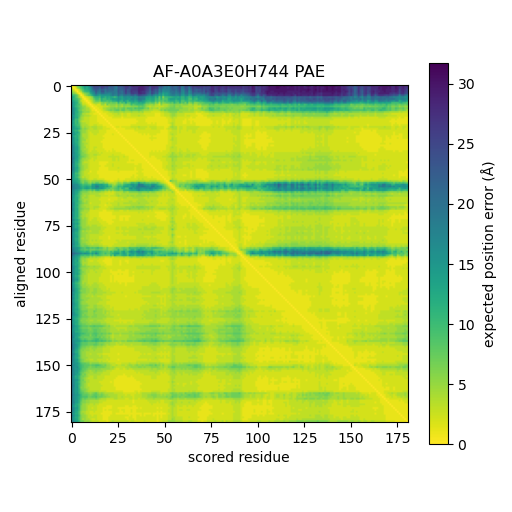 1
ATOM 1339 N N . THR A 1 175 ? -0.089 -9.657 5.247 1.00 97.69 175 THR A N 1
ATOM 1340 C CA . THR A 1 175 ? -0.607 -10.925 5.789 1.00 97.69 175 THR A CA 1
ATOM 1341 C C . THR A 1 175 ? -1.102 -10.744 7.222 1.00 97.69 175 THR A C 1
ATOM 1343 O O . THR A 1 175 ? -2.215 -11.151 7.554 1.00 97.69 175 THR A O 1
ATOM 1346 N N . ALA A 1 176 ? -0.287 -10.110 8.068 1.00 97.75 176 ALA A N 1
ATOM 1347 C CA . ALA A 1 176 ? -0.621 -9.863 9.463 1.00 97.75 176 ALA A CA 1
ATOM 1348 C C . ALA A 1 176 ? -1.808 -8.897 9.601 1.00 97.75 176 ALA A C 1
ATOM 1350 O O . ALA A 1 176 ? -2.711 -9.160 10.394 1.00 97.75 176 ALA A O 1
ATOM 1351 N N . LEU A 1 177 ? -1.852 -7.843 8.776 1.00 98.12 177 LEU A N 1
ATOM 1352 C CA . LEU A 1 177 ? -2.981 -6.920 8.730 1.00 98.12 177 LEU A CA 1
ATOM 1353 C C . LEU A 1 177 ? -4.284 -7.643 8.376 1.00 98.12 177 LEU A C 1
ATOM 1355 O O . LEU A 1 177 ? -5.245 -7.546 9.133 1.00 98.12 177 LEU A O 1
ATOM 1359 N N . LEU A 1 178 ? -4.323 -8.394 7.269 1.00 96.75 178 LEU A N 1
ATOM 1360 C CA . LEU A 1 178 ? -5.542 -9.107 6.871 1.00 96.75 178 LEU A CA 1
ATOM 1361 C C . LEU A 1 178 ? -5.986 -10.144 7.907 1.00 96.75 178 LEU A C 1
ATOM 1363 O O . LEU A 1 178 ? -7.184 -10.348 8.067 1.00 96.75 178 LEU A O 1
ATOM 1367 N N . ALA A 1 179 ? -5.053 -10.790 8.608 1.00 97.00 179 ALA A N 1
ATOM 1368 C CA . ALA A 1 179 ? -5.385 -11.721 9.685 1.00 97.00 179 ALA A CA 1
ATOM 1369 C C . ALA A 1 179 ? -5.963 -11.023 10.931 1.00 97.00 179 ALA A C 1
ATOM 1371 O O . ALA A 1 179 ? -6.681 -11.654 11.705 1.00 97.00 179 ALA A O 1
ATOM 1372 N N . ALA A 1 180 ? -5.636 -9.746 11.144 1.00 96.06 180 ALA A N 1
ATOM 1373 C CA . ALA A 1 180 ? -6.133 -8.959 12.267 1.00 96.06 180 ALA A CA 1
ATOM 1374 C C . ALA A 1 180 ? -7.486 -8.287 11.991 1.00 96.06 180 ALA A C 1
ATOM 1376 O O . ALA A 1 180 ? -8.200 -7.989 12.955 1.00 96.06 180 ALA A O 1
ATOM 1377 N N . ILE A 1 181 ? -7.820 -8.047 10.717 1.00 94.88 181 ILE A N 1
ATOM 1378 C CA . ILE A 1 181 ? -9.151 -7.609 10.268 1.00 94.88 181 ILE A CA 1
ATOM 1379 C C . ILE A 1 181 ? -10.155 -8.729 10.527 1.00 94.88 181 ILE A C 1
ATOM 1381 O O . ILE A 1 181 ? -11.023 -8.523 11.404 1.00 94.88 181 ILE A O 1
#

Sequence (181 aa):
MVDSGSVDDLLDRDATRVVVLVEGISDQVAVETLAARHGRDLAAEGVVILPVGGAHGVRRHVQRLLDFRLLAICDAGEAHVVQRAMAEAGRGDVFVCDRDLEDELIRAAGTDRVKDVFAAHGDLTAFHTIQRQPAWRGKDEAAQMRRFLAAGARRKLRYARLLTAELDHIPPPLTALLAAI

Foldseek 3Di:
DPDCPDPVVQADPVLAAEEEEEQDPLVVLLLCLLCVLVVHDCVNVNYHYDHQNHLVRLLVVLVVQLSHAYEYEEEPVNQVSNVVSCVVSVHYYYQYDPGGVLLLLCVQCDLVSLLVLCVVVVNNVVLVVQCPDPVNPPDDSSVSSSVVCVPDDVSVNVCSNSSSNPGPDHGPSSVVVVVVD

Nearest PDB structures (foldseek):
  6nk8-assembly1_A-2  TM=6.576E-01  e=7.658E-06  Burkholderia pseudomallei 668
  6njw-assembly1_A  TM=6.740E-01  e=1.713E-05  Xanthomonas campestris pv. campestris str. B100
  6njv-assembly1_A  TM=6.388E-01  e=8.996E-06  Xanthomonas campestris pv. campestris str. B100
  6njx-assembly1_A  TM=6.857E-01  e=3.090E-05  Xanthomonas campestris pv. campestris str. B100
  6p74-assembly1_A-2  TM=5.347E-01  e=1.125E-03  Thermus scotoductus

InterPro domains:
  IPR034139 OLD protein-like, TOPRIM domain [PF20469] (17-65)

Mean predicted aligned error: 4.57 Å

pLDDT: mean 91.58, std 12.15, range [34.44, 98.5]

Secondary structure (DSSP, 8-state):
------GGGS--TTT--EEEEESSHHHHHHHHHHHHHTT--TTTTTEEEEE-SSHHHHHHHHHH-TTSEEEEEEETTTHHHHHHHHHHTT--EEEEESS-HHHHHHHHH-HHHHHHHHHHTT-HHHHHHHHTSTTTTTS-HHHHHHHHHTT-HHHHHHHHHHHHHT-SS--HHHHHHHHH-